Protein AF-L7JVM4-F1 (afdb_monomer_lite)

Organism: Trachipleistophora hominis (NCBI:txid72359)

Radius of gyration: 21.42 Å; chains: 1; bounding box: 51×45×65 Å

Secondary structure (DSSP, 8-state):
-EEEESSB----TTTTTT--EEEEES-EE-S-EE--TT--EEEEES-EE-TT-EEEPPTT-SEEEEES-EEEEE-HHHHTT-EEEEESS-EEEEEGGGTEEEEES-EESS-EEPPTT-SEEEEES-EE-TT-EEEP-TT--EEEEES-B-EEE-TT-S---EEEEES--HHHHHHHHT-TT--EEEEES-EE-S-EE--TT--EEEEES-EE-SS-EEEPPTT--EEEEES-BSEEE-TT-TT--EEEEE------

Foldseek 3Di:
DDEDECDEDDDDCVVCQQPQEYEYECYEAAAAAAHHLNHAEYHYYLYEYDDQHEHEDDLNHQWYWHAQYAAWYHDCQFQNRDIDGDHGHWIWTHHLVQLETEIECAEAAAEGEGHQSRQEYEYANYEYDPPHADEHAANHAEYEYHVYHHHYHCVHYDAHAEYEYEEDPPPRVVVVQQDLNHAYYEYELYEAAAAAERDQSHQEYEYANYEYPDQHEDEYHQNHQEYEAHQYYHHYHDVNHPNHNYYHHHHDPPPD

Structure (mmCIF, N/CA/C/O backbone):
data_AF-L7JVM4-F1
#
_entry.id   AF-L7JVM4-F1
#
loop_
_atom_site.group_PDB
_atom_site.id
_atom_site.type_symbol
_atom_site.label_atom_id
_atom_site.label_alt_id
_atom_site.label_comp_id
_atom_site.label_asym_id
_atom_site.label_entity_id
_atom_site.label_seq_id
_atom_site.pdbx_PDB_ins_code
_atom_site.Cartn_x
_atom_site.Cartn_y
_atom_site.Cartn_z
_atom_site.occupancy
_atom_site.B_iso_or_equiv
_atom_site.auth_seq_id
_atom_site.auth_comp_id
_atom_site.auth_asym_id
_atom_site.auth_atom_id
_atom_site.pdbx_PDB_model_num
ATOM 1 N N . MET A 1 1 ? -8.568 -13.524 24.491 1.00 94.12 1 MET A N 1
ATOM 2 C CA . MET A 1 1 ? -9.030 -13.472 23.086 1.00 94.12 1 MET A CA 1
ATOM 3 C C . MET A 1 1 ? -10.546 -13.397 23.105 1.00 94.12 1 MET A C 1
ATOM 5 O O . MET A 1 1 ? -11.132 -14.132 23.886 1.00 94.12 1 MET A O 1
ATOM 9 N N . LEU A 1 2 ? -11.171 -12.528 22.310 1.00 95.88 2 LEU A N 1
ATOM 10 C CA . LEU A 1 2 ? -12.631 -12.451 22.199 1.00 95.88 2 LEU A CA 1
ATOM 11 C C . LEU A 1 2 ? -13.033 -12.385 20.726 1.00 95.88 2 LEU A C 1
ATOM 13 O O . LEU A 1 2 ? -12.483 -11.581 19.974 1.00 95.88 2 LEU A O 1
ATOM 17 N N . THR A 1 3 ? -14.012 -13.201 20.347 1.00 97.25 3 THR A N 1
ATOM 18 C CA . THR A 1 3 ? -14.621 -13.208 19.015 1.00 97.25 3 THR A CA 1
ATOM 19 C C . THR A 1 3 ? -16.126 -13.086 19.182 1.00 97.25 3 THR A C 1
ATOM 21 O O . THR A 1 3 ? -16.720 -13.848 19.941 1.00 97.25 3 THR A O 1
ATOM 24 N N . LEU A 1 4 ? -16.732 -12.134 18.482 1.00 96.12 4 LEU A N 1
ATOM 25 C CA . LEU A 1 4 ? -18.173 -11.915 18.467 1.00 96.12 4 LEU A CA 1
ATOM 26 C C . LEU A 1 4 ? -18.670 -12.003 17.028 1.00 96.12 4 LEU A C 1
ATOM 28 O O . LEU A 1 4 ? -18.132 -11.327 16.153 1.00 96.12 4 LEU A O 1
ATOM 32 N N . VAL A 1 5 ? -19.693 -12.826 16.807 1.00 97.12 5 VAL A N 1
ATOM 33 C CA . VAL A 1 5 ? -20.312 -13.060 15.496 1.00 97.12 5 VAL A CA 1
ATOM 34 C C . VAL A 1 5 ? -21.816 -12.863 1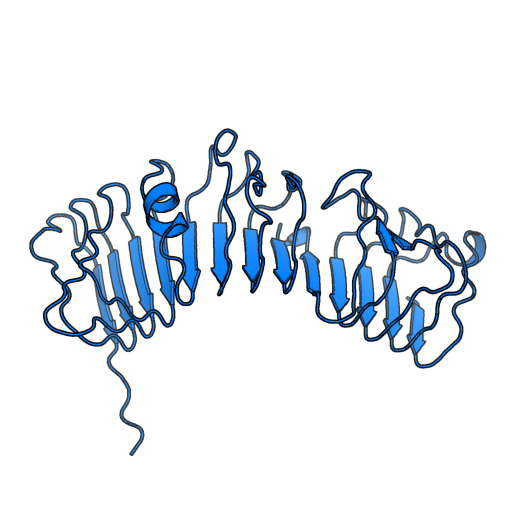5.634 1.00 97.12 5 VAL A C 1
ATOM 36 O O . VAL A 1 5 ? -22.378 -13.297 16.639 1.00 97.12 5 VAL A O 1
ATOM 39 N N . ASP A 1 6 ? -22.443 -12.170 14.682 1.00 95.75 6 ASP A N 1
ATOM 40 C CA . ASP A 1 6 ? -23.906 -12.008 14.588 1.00 95.75 6 ASP A CA 1
ATOM 41 C C . ASP A 1 6 ? -24.571 -11.558 15.912 1.00 95.75 6 ASP A C 1
ATOM 43 O O . ASP A 1 6 ? -25.654 -12.005 16.289 1.00 95.75 6 ASP A O 1
ATOM 47 N N . SER A 1 7 ? -23.908 -10.665 16.658 1.00 92.88 7 SER A N 1
ATOM 48 C CA . SER A 1 7 ? -24.321 -10.268 18.012 1.00 92.88 7 SER A CA 1
ATOM 49 C C . SER A 1 7 ? -24.301 -8.754 18.241 1.00 92.88 7 SER A C 1
ATOM 51 O O . SER A 1 7 ? -23.718 -7.968 17.484 1.00 92.88 7 SER A O 1
ATOM 53 N N . LEU A 1 8 ? -24.970 -8.324 19.315 1.00 90.44 8 LEU A N 1
ATOM 54 C CA . LEU A 1 8 ? -24.897 -6.950 19.806 1.00 90.44 8 LEU A CA 1
ATOM 55 C C . LEU A 1 8 ? -23.625 -6.764 20.631 1.00 90.44 8 LEU A C 1
ATOM 57 O O . LEU A 1 8 ? -23.412 -7.457 21.624 1.00 90.44 8 LEU A O 1
ATOM 61 N N . PHE A 1 9 ? -22.807 -5.775 20.268 1.00 92.56 9 PHE A N 1
ATOM 62 C CA . PHE A 1 9 ? -21.602 -5.470 21.032 1.00 92.56 9 PHE A CA 1
ATOM 63 C C . PHE A 1 9 ? -21.858 -4.402 22.091 1.00 92.56 9 PHE A C 1
ATOM 65 O O . PHE A 1 9 ? -22.059 -3.217 21.803 1.00 92.56 9 PHE A O 1
ATOM 72 N N . ILE A 1 10 ? -21.822 -4.838 23.348 1.00 90.88 10 ILE A N 1
ATOM 73 C CA . ILE A 1 10 ? -21.899 -3.982 24.527 1.00 90.88 10 ILE A CA 1
ATOM 74 C C . ILE A 1 10 ? -20.477 -3.764 25.038 1.00 90.88 10 ILE A C 1
ATOM 76 O O . ILE A 1 10 ? -19.961 -4.552 25.823 1.00 90.88 10 ILE A O 1
ATOM 80 N N . TYR A 1 11 ? -19.827 -2.687 24.592 1.00 91.19 11 TYR A N 1
ATOM 81 C CA . TYR A 1 11 ? -18.479 -2.378 25.063 1.00 91.19 11 TYR A CA 1
ATOM 82 C C . TYR A 1 11 ? -18.480 -1.987 26.550 1.00 91.19 11 TYR A C 1
ATOM 84 O O . TYR A 1 11 ? -19.156 -1.026 26.930 1.00 91.19 11 TYR A O 1
ATOM 92 N N . ASN A 1 12 ? -17.708 -2.715 27.363 1.00 92.25 12 ASN A N 1
ATOM 93 C CA . ASN A 1 12 ? -17.403 -2.421 28.761 1.00 92.25 12 ASN A CA 1
ATOM 94 C C . ASN A 1 12 ? -15.877 -2.366 28.916 1.00 92.25 12 ASN A C 1
ATOM 96 O O . ASN A 1 12 ? -15.200 -3.391 28.868 1.00 92.25 12 ASN A O 1
ATOM 100 N N . GLN A 1 13 ? -15.337 -1.161 29.092 1.00 90.44 13 GLN A N 1
ATOM 101 C CA . GLN A 1 13 ? -13.893 -0.936 29.148 1.00 90.44 13 GLN A CA 1
ATOM 102 C C . GLN A 1 13 ? -13.209 -1.738 30.264 1.00 90.44 13 GLN A C 1
ATOM 104 O O . GLN A 1 13 ? -12.139 -2.290 30.030 1.00 90.44 13 GLN A O 1
ATOM 109 N N . ASN A 1 14 ? -13.842 -1.871 31.433 1.00 92.50 14 ASN A N 1
ATOM 110 C CA . ASN A 1 14 ? -13.275 -2.605 32.569 1.00 92.50 14 ASN A CA 1
ATOM 111 C C . ASN A 1 14 ? -13.216 -4.110 32.286 1.00 92.50 14 ASN A C 1
ATOM 113 O O . ASN A 1 14 ? -12.217 -4.759 32.582 1.00 92.50 14 ASN A O 1
ATOM 117 N N . ALA A 1 15 ? -14.254 -4.658 31.648 1.00 92.38 15 ALA A N 1
ATOM 118 C CA . ALA A 1 15 ? -14.285 -6.069 31.264 1.00 92.38 15 ALA A CA 1
ATOM 119 C C . ALA A 1 15 ? -13.251 -6.405 30.173 1.00 92.38 15 ALA A C 1
ATOM 121 O O . ALA A 1 15 ? -12.761 -7.531 30.104 1.00 92.38 15 ALA A O 1
ATOM 122 N N . TYR A 1 16 ? -12.905 -5.432 29.325 1.00 92.69 16 TYR A N 1
ATOM 123 C CA . TYR A 1 16 ? -12.022 -5.628 28.173 1.00 92.69 16 TYR A CA 1
ATOM 124 C C . TYR A 1 16 ? -10.625 -5.010 28.341 1.00 92.69 16 TYR A C 1
ATOM 126 O O . TYR A 1 16 ? -9.842 -5.005 27.392 1.00 92.69 16 TYR A O 1
ATOM 134 N N . GLN A 1 17 ? -10.269 -4.530 29.538 1.00 93.12 17 GLN A N 1
ATOM 135 C CA . GLN A 1 17 ? -9.002 -3.826 29.782 1.00 93.12 17 GLN A CA 1
ATOM 136 C C . GLN A 1 17 ? -7.747 -4.664 29.498 1.00 93.12 17 GLN A C 1
ATOM 138 O O . GLN A 1 17 ? -6.723 -4.112 29.107 1.00 93.12 17 GLN A O 1
ATOM 143 N N . TYR A 1 18 ? -7.837 -5.990 29.626 1.00 94.81 18 TYR A N 1
ATOM 144 C CA . TYR A 1 18 ? -6.734 -6.925 29.364 1.00 94.81 18 TYR A CA 1
ATOM 145 C C . TYR A 1 18 ? -6.839 -7.630 28.007 1.00 94.81 18 TYR A C 1
ATOM 147 O O . TYR A 1 18 ? -6.078 -8.554 27.716 1.00 94.81 18 TYR A O 1
ATOM 155 N N . LEU A 1 19 ? -7.802 -7.239 27.170 1.00 96.44 19 LEU A N 1
ATOM 156 C CA . LEU A 1 19 ? -8.023 -7.900 25.897 1.00 96.44 19 LEU A CA 1
ATOM 157 C C . LEU A 1 19 ? -6.914 -7.533 24.903 1.00 96.44 19 LEU A C 1
ATOM 159 O O . LEU A 1 19 ? -6.796 -6.382 24.503 1.00 96.44 19 LEU A O 1
ATOM 163 N N . SER A 1 20 ? -6.133 -8.522 24.468 1.00 97.38 20 SER A N 1
ATOM 164 C CA . SER A 1 20 ? -5.073 -8.351 23.460 1.00 97.38 20 SER A CA 1
ATOM 165 C C . SER A 1 20 ? -5.523 -8.646 22.024 1.00 97.38 20 SER A C 1
ATOM 167 O O . SER A 1 20 ? -4.893 -8.179 21.074 1.00 97.38 20 SER A O 1
ATOM 169 N N . TYR A 1 21 ? -6.629 -9.377 21.858 1.00 98.06 21 TYR A N 1
ATOM 170 C CA . TYR A 1 21 ? -7.206 -9.757 20.567 1.00 98.06 21 TYR A CA 1
ATOM 171 C C . TYR A 1 21 ? -8.726 -9.615 20.592 1.00 98.06 21 TYR A C 1
ATOM 173 O O . TYR A 1 21 ? -9.376 -10.210 21.461 1.00 98.06 21 TYR A O 1
ATOM 181 N N . LEU A 1 22 ? -9.276 -8.913 19.601 1.00 97.75 22 LEU A N 1
ATOM 182 C CA . LEU A 1 22 ? -10.710 -8.756 19.381 1.00 97.75 22 LEU A CA 1
ATOM 183 C C . LEU A 1 22 ? -11.050 -9.012 17.909 1.00 97.75 22 LEU A C 1
ATOM 185 O O . LEU A 1 22 ? -10.491 -8.364 17.023 1.00 97.75 22 LEU A O 1
ATOM 189 N N . ARG A 1 23 ? -12.011 -9.905 17.659 1.00 98.19 23 ARG A N 1
ATOM 190 C CA . ARG A 1 23 ? -12.658 -10.059 16.353 1.00 98.19 23 ARG A CA 1
ATOM 191 C C . ARG A 1 23 ? -14.148 -9.742 16.449 1.00 98.19 23 ARG A C 1
ATOM 193 O O . ARG A 1 23 ? -14.835 -10.299 17.302 1.00 98.19 23 ARG A O 1
ATOM 200 N N . LEU A 1 24 ? -14.635 -8.881 15.562 1.00 98.12 24 LEU A N 1
ATOM 201 C CA . LEU A 1 24 ? -16.052 -8.557 15.395 1.00 98.12 24 LEU A CA 1
ATOM 202 C C . LEU A 1 24 ? -16.474 -8.928 13.971 1.00 98.12 24 LEU A C 1
ATOM 204 O O . LEU A 1 24 ? -15.896 -8.409 13.021 1.00 98.12 24 LEU A O 1
ATOM 208 N N . ASP A 1 25 ? -17.462 -9.804 13.816 1.00 98.44 25 ASP A N 1
ATOM 209 C CA . ASP A 1 25 ? -18.023 -10.170 12.513 1.00 98.44 25 ASP A CA 1
ATOM 210 C C . ASP A 1 25 ? -19.547 -10.009 12.517 1.00 98.44 25 ASP A C 1
ATOM 212 O O . ASP A 1 25 ? -20.230 -10.520 13.404 1.00 98.44 25 ASP A O 1
ATOM 216 N N . LYS A 1 26 ? -20.085 -9.260 11.548 1.00 98.00 26 LYS A N 1
ATOM 217 C CA . LYS A 1 26 ? -21.528 -8.958 11.438 1.00 98.00 26 LYS A CA 1
ATOM 218 C C . LYS A 1 26 ? -22.135 -8.356 12.711 1.00 98.00 26 LYS A C 1
ATOM 220 O O . LYS A 1 26 ? -23.307 -8.543 13.036 1.00 98.00 26 LYS A O 1
ATOM 225 N N . VAL A 1 27 ? -21.335 -7.594 13.448 1.00 97.81 27 VAL A N 1
ATOM 226 C CA . VAL A 1 27 ? -21.749 -6.954 14.697 1.00 97.81 27 VAL A CA 1
ATOM 227 C C . VAL A 1 27 ? -22.394 -5.593 14.412 1.00 97.81 27 VAL A C 1
ATOM 229 O O . VAL A 1 27 ? -22.030 -4.881 13.473 1.00 97.81 27 VAL A O 1
ATOM 232 N N . THR A 1 28 ? -23.351 -5.190 15.252 1.00 96.62 28 THR A N 1
ATOM 233 C CA . THR A 1 28 ? -23.873 -3.812 15.262 1.00 96.62 28 THR A CA 1
ATOM 234 C C . THR A 1 28 ? -23.438 -3.080 16.529 1.00 96.62 28 THR A C 1
ATOM 236 O O . THR A 1 28 ? -23.733 -3.512 17.644 1.00 96.62 28 THR A O 1
ATOM 239 N N . ILE A 1 29 ? -22.785 -1.931 16.352 1.00 96.88 29 ILE A N 1
ATOM 240 C CA . ILE A 1 29 ? -22.315 -1.055 17.424 1.00 96.88 29 ILE A CA 1
ATOM 241 C C . ILE A 1 29 ? -23.239 0.170 17.506 1.00 96.88 29 ILE A C 1
ATOM 243 O O . ILE A 1 29 ? -23.392 0.926 16.547 1.00 96.88 29 ILE A O 1
ATOM 247 N N . LYS A 1 30 ? -23.870 0.370 18.668 1.00 96.31 30 LYS A N 1
ATOM 248 C CA . LYS A 1 30 ? -24.815 1.475 18.937 1.00 96.31 30 LYS A CA 1
ATOM 249 C C . LYS A 1 30 ? -24.341 2.391 20.071 1.00 96.31 30 LYS A C 1
ATOM 251 O O . LYS A 1 30 ? -25.143 2.853 20.873 1.00 96.31 30 LYS A O 1
ATOM 256 N N . ARG A 1 31 ? -23.027 2.577 20.191 1.00 96.25 31 ARG A N 1
ATOM 257 C CA . ARG A 1 31 ? -22.397 3.490 21.153 1.00 96.25 31 ARG A CA 1
ATOM 258 C C . ARG A 1 31 ? -21.009 3.886 20.665 1.00 96.25 31 ARG A C 1
ATOM 260 O O . ARG A 1 31 ? -20.432 3.183 19.838 1.00 96.25 31 ARG A O 1
ATOM 267 N N . ASN A 1 32 ? -20.449 4.949 21.229 1.00 97.25 32 ASN A N 1
ATOM 268 C CA . ASN A 1 32 ? -19.025 5.233 21.069 1.00 97.25 32 ASN A CA 1
ATOM 269 C C . ASN A 1 32 ? -18.196 4.113 21.710 1.00 97.25 32 ASN A C 1
ATOM 271 O O . ASN A 1 32 ? -18.482 3.692 22.832 1.00 97.25 32 ASN A O 1
ATOM 275 N N . VAL A 1 33 ? -17.163 3.651 21.010 1.00 97.12 33 VAL A N 1
ATOM 276 C CA . VAL A 1 33 ? -16.254 2.610 21.501 1.00 97.12 33 VAL A CA 1
ATOM 277 C C . VAL A 1 33 ? -14.840 3.157 21.455 1.00 97.12 33 VAL A C 1
ATOM 279 O O . VAL A 1 33 ? -14.371 3.540 20.390 1.00 97.12 33 VAL A O 1
ATOM 282 N N . ASN A 1 34 ? -14.164 3.171 22.601 1.00 97.00 34 ASN A N 1
ATOM 283 C CA . ASN A 1 34 ? -12.755 3.539 22.706 1.00 97.00 34 ASN A CA 1
ATOM 284 C C . ASN A 1 34 ? -11.975 2.285 23.084 1.00 97.00 34 ASN A C 1
ATOM 286 O O . ASN A 1 34 ? -12.027 1.858 24.239 1.00 97.00 34 ASN A O 1
ATOM 290 N N . LEU A 1 35 ? -11.320 1.662 22.106 1.00 96.50 35 LEU A N 1
ATOM 291 C CA . LEU A 1 35 ? -10.562 0.437 22.340 1.00 96.50 35 LEU A CA 1
ATOM 292 C C . LEU A 1 35 ? -9.319 0.726 23.185 1.00 96.50 35 LEU A C 1
ATOM 294 O O . LEU A 1 35 ? -8.698 1.776 23.046 1.00 96.50 35 LEU A O 1
ATOM 298 N N . THR A 1 36 ? -8.986 -0.205 24.075 1.00 94.69 36 THR A N 1
ATOM 299 C CA . THR A 1 36 ? -7.911 -0.030 25.060 1.00 94.69 36 THR A CA 1
ATOM 300 C C . THR A 1 36 ? -6.534 -0.145 24.416 1.00 94.69 36 THR A C 1
ATOM 302 O O . THR A 1 36 ? -6.350 -0.847 23.421 1.00 94.69 36 THR A O 1
ATOM 305 N N . ASP A 1 37 ? -5.533 0.462 25.050 1.00 95.62 37 ASP A N 1
ATOM 306 C CA . ASP A 1 37 ? -4.145 0.417 24.578 1.00 95.62 37 ASP A CA 1
ATOM 307 C C . ASP A 1 37 ? -3.475 -0.958 24.757 1.00 95.62 37 ASP A C 1
ATOM 309 O O . ASP A 1 37 ? -2.360 -1.188 24.273 1.00 95.62 37 ASP A O 1
ATOM 313 N N . LYS A 1 38 ? -4.131 -1.894 25.455 1.00 96.12 38 LYS A N 1
ATOM 314 C CA . LYS A 1 38 ? -3.662 -3.280 25.590 1.00 96.12 38 LYS A CA 1
ATOM 315 C C . LYS A 1 38 ? -4.049 -4.142 24.388 1.00 96.12 38 LYS A C 1
ATOM 317 O O . LYS A 1 38 ? -3.423 -5.183 24.181 1.00 96.12 38 LYS A O 1
ATOM 322 N N . LEU A 1 39 ? -5.018 -3.706 23.582 1.00 96.94 39 LEU A N 1
ATOM 323 C CA . LEU A 1 39 ? -5.427 -4.414 22.378 1.00 96.94 39 LEU A CA 1
ATOM 324 C C . LEU A 1 39 ? -4.316 -4.339 21.325 1.00 96.94 39 LEU A C 1
ATOM 326 O O . LEU A 1 39 ? -3.860 -3.261 20.957 1.00 96.94 39 LEU A O 1
ATOM 330 N N . LYS A 1 40 ? -3.861 -5.500 20.846 1.00 97.50 40 LYS A N 1
ATOM 331 C CA . LYS A 1 40 ? -2.789 -5.616 19.844 1.00 97.50 40 LYS A CA 1
ATOM 332 C C . LYS A 1 40 ? -3.316 -6.005 18.477 1.00 97.50 40 LYS A C 1
ATOM 334 O O . LYS A 1 40 ? -2.802 -5.516 17.477 1.00 97.50 40 LYS A O 1
ATOM 339 N N . THR A 1 41 ? -4.335 -6.859 18.441 1.00 98.19 41 THR A N 1
ATOM 340 C CA . THR A 1 41 ? -4.960 -7.318 17.201 1.00 98.19 41 THR A CA 1
ATOM 341 C C . THR A 1 41 ? -6.446 -6.996 17.202 1.00 98.19 41 THR A C 1
ATOM 343 O O . THR A 1 41 ? -7.164 -7.368 18.132 1.00 98.19 41 THR A O 1
ATOM 346 N N . LEU A 1 42 ? -6.901 -6.336 16.141 1.00 98.44 42 LEU A N 1
ATOM 347 C CA . LEU A 1 42 ? -8.303 -6.038 15.894 1.00 98.44 42 LEU A CA 1
ATOM 348 C C . LEU A 1 42 ? -8.679 -6.460 14.475 1.00 98.44 42 LEU A C 1
ATOM 350 O O . LEU A 1 42 ? -8.112 -5.969 13.501 1.00 98.44 42 LEU A O 1
ATOM 354 N N . ILE A 1 43 ? -9.670 -7.339 14.369 1.00 98.56 43 ILE A N 1
ATOM 355 C CA . ILE A 1 43 ? -10.254 -7.752 13.093 1.00 98.56 43 ILE A CA 1
ATOM 356 C C . ILE A 1 43 ? -11.733 -7.391 13.123 1.00 98.56 43 ILE A C 1
ATOM 358 O O . ILE A 1 43 ? -12.462 -7.818 14.016 1.00 98.56 43 ILE A O 1
ATOM 362 N N . ILE A 1 44 ? -12.181 -6.599 12.159 1.00 98.25 44 ILE A N 1
ATOM 363 C CA . ILE A 1 44 ? -13.580 -6.221 12.015 1.00 98.25 44 ILE A CA 1
ATOM 364 C C . ILE A 1 44 ? -14.028 -6.542 10.601 1.00 98.25 44 ILE A C 1
ATOM 366 O O . ILE A 1 44 ? -13.470 -6.043 9.625 1.00 98.25 44 ILE A O 1
ATOM 370 N N . GLU A 1 45 ? -15.077 -7.343 10.520 1.00 98.31 45 GLU A N 1
ATOM 371 C CA . GLU A 1 45 ? -15.651 -7.831 9.283 1.00 98.31 45 GLU A CA 1
ATOM 372 C C . GLU A 1 45 ? -17.160 -7.571 9.279 1.00 98.31 45 GLU A C 1
ATOM 374 O O . GLU A 1 45 ? -17.844 -7.763 10.286 1.00 98.31 45 GLU A O 1
ATOM 379 N N . SER A 1 46 ? -17.688 -7.064 8.163 1.00 98.00 46 SER A N 1
ATOM 380 C CA . SER A 1 46 ? -19.137 -6.901 7.927 1.00 98.00 46 SER A CA 1
ATOM 381 C C . SER A 1 46 ? -19.903 -6.183 9.055 1.00 98.00 46 SER A C 1
ATOM 383 O O . SER A 1 46 ? -21.084 -6.432 9.280 1.00 98.00 46 SER A O 1
ATOM 385 N N . THR A 1 47 ? -19.227 -5.321 9.814 1.00 97.88 47 THR A N 1
ATOM 386 C CA . THR A 1 47 ? -19.733 -4.718 11.055 1.00 97.88 47 THR A CA 1
ATOM 387 C C . THR A 1 47 ? -20.149 -3.277 10.798 1.00 97.88 47 THR A C 1
ATOM 389 O O . THR A 1 47 ? -19.510 -2.565 10.024 1.00 97.88 47 THR A O 1
ATOM 392 N N . LYS A 1 48 ? -21.196 -2.808 11.479 1.00 97.81 48 LYS A N 1
ATOM 393 C CA . LYS A 1 48 ? -21.673 -1.425 11.347 1.00 97.81 48 LYS A CA 1
ATOM 394 C C . LYS A 1 48 ? -21.697 -0.688 12.678 1.00 97.81 48 LYS A C 1
ATOM 396 O O . LYS A 1 48 ? -22.100 -1.250 13.697 1.00 97.81 48 LYS A O 1
ATOM 401 N N . ILE A 1 49 ? -21.340 0.590 12.651 1.00 97.25 49 ILE A N 1
ATOM 402 C CA . ILE A 1 49 ? -21.589 1.543 13.731 1.00 97.25 49 ILE A CA 1
ATOM 403 C C . ILE A 1 49 ? -22.653 2.552 13.280 1.00 97.25 49 ILE A C 1
ATOM 405 O O . ILE A 1 49 ? -22.575 3.117 12.191 1.00 97.25 49 ILE A O 1
ATOM 409 N N . CYS A 1 50 ? -23.702 2.730 14.084 1.00 94.81 50 CYS A N 1
ATOM 410 C CA . CYS A 1 50 ? -24.872 3.546 13.727 1.00 94.81 50 CYS A CA 1
ATOM 411 C C . CYS A 1 50 ? -24.974 4.812 14.595 1.00 94.81 50 CYS A C 1
ATOM 413 O O . CYS A 1 50 ? -24.212 4.978 15.535 1.00 94.81 50 CYS A O 1
ATOM 415 N N . GLY A 1 51 ? -25.929 5.704 14.306 1.00 93.88 51 GLY A N 1
ATOM 416 C CA . GLY A 1 51 ? -26.322 6.779 15.235 1.00 93.88 51 GLY A CA 1
ATOM 417 C C . GLY A 1 51 ? -25.276 7.873 15.477 1.00 93.88 51 GLY A C 1
ATOM 418 O O . GLY A 1 51 ? -25.262 8.464 16.549 1.00 93.88 51 GLY A O 1
ATOM 419 N N . GLY A 1 52 ? -24.373 8.116 14.522 1.00 95.19 52 GLY A N 1
ATOM 420 C CA . GLY A 1 52 ? -23.304 9.114 14.672 1.00 95.19 52 GLY A CA 1
ATOM 421 C C . GLY A 1 52 ? -22.207 8.719 15.667 1.00 95.19 52 GLY A C 1
ATOM 422 O O . GLY A 1 52 ? -21.335 9.533 15.968 1.00 95.19 52 GLY A O 1
ATOM 423 N N . PHE A 1 53 ? -22.226 7.483 16.174 1.00 97.50 53 PHE A N 1
ATOM 424 C CA . PHE A 1 53 ? -21.181 6.979 17.054 1.00 97.50 53 PHE A CA 1
ATOM 425 C C . PHE A 1 53 ? -19.878 6.711 16.300 1.00 97.50 53 PHE A C 1
ATOM 427 O O . PHE A 1 53 ? -19.871 6.448 15.097 1.00 97.50 53 PHE A O 1
ATOM 434 N N . VAL A 1 54 ? -18.772 6.747 17.044 1.00 97.75 54 VAL A N 1
ATOM 435 C CA . VAL A 1 54 ? -17.415 6.577 16.521 1.00 97.75 54 VAL A CA 1
ATOM 436 C C . VAL A 1 54 ? -16.727 5.393 17.194 1.00 97.75 54 VAL A C 1
ATOM 438 O O . VAL A 1 54 ? -16.749 5.253 18.422 1.00 97.75 54 VAL A O 1
ATOM 441 N N . LEU A 1 55 ? -16.075 4.563 16.380 1.00 97.94 55 LEU A N 1
ATOM 442 C CA . LEU A 1 55 ? -15.120 3.561 16.834 1.00 97.94 55 LEU A CA 1
ATOM 443 C C . LEU A 1 55 ? -13.723 4.191 16.861 1.00 97.94 55 LEU A C 1
ATOM 445 O O . LEU A 1 55 ? -13.156 4.487 15.812 1.00 97.94 55 LEU A O 1
ATOM 449 N N . ARG A 1 56 ? -13.161 4.404 18.050 1.00 97.88 56 ARG A N 1
ATOM 450 C CA . ARG A 1 56 ? -11.788 4.885 18.230 1.00 97.88 56 ARG A CA 1
ATOM 451 C C . ARG A 1 56 ? -10.858 3.700 18.454 1.00 97.88 56 ARG A C 1
ATOM 453 O O . ARG A 1 56 ? -11.028 2.934 19.405 1.00 97.88 56 ARG A O 1
ATOM 460 N N . ILE A 1 57 ? -9.894 3.556 17.555 1.00 97.31 57 ILE A N 1
ATOM 461 C CA . ILE A 1 57 ? -8.899 2.488 17.548 1.00 97.31 57 ILE A CA 1
ATOM 462 C C . ILE A 1 57 ? -7.601 3.051 18.125 1.00 97.31 57 ILE A C 1
ATOM 464 O O . ILE A 1 57 ? -7.110 4.069 17.645 1.00 97.31 57 ILE A O 1
ATOM 468 N N . SER A 1 58 ? -7.055 2.402 19.155 1.00 95.19 58 SER A N 1
ATOM 469 C CA . SER A 1 58 ? -5.811 2.844 19.793 1.00 95.19 58 SER A CA 1
ATOM 470 C C . SER A 1 58 ? -4.619 2.814 18.825 1.00 95.19 58 SER A C 1
ATOM 472 O O . SER A 1 58 ? -4.529 1.963 17.936 1.00 95.19 58 SER A O 1
ATOM 474 N N . GLN A 1 59 ? -3.662 3.722 19.038 1.00 94.88 59 GLN A N 1
ATOM 475 C CA . GLN A 1 59 ? -2.390 3.755 18.313 1.00 94.88 59 GLN A CA 1
ATOM 476 C C . GLN A 1 59 ? -1.506 2.530 18.595 1.00 94.88 59 GLN A C 1
ATOM 478 O O . GLN A 1 59 ? -0.617 2.230 17.802 1.00 94.88 59 GLN A O 1
ATOM 483 N N . THR A 1 60 ? -1.745 1.804 19.693 1.00 94.44 60 THR A N 1
ATOM 484 C CA . THR A 1 60 ? -0.934 0.639 20.086 1.00 94.44 60 THR A CA 1
ATOM 485 C C . THR A 1 60 ? -1.284 -0.650 19.339 1.00 94.44 60 THR A C 1
ATOM 487 O O . THR A 1 60 ? -0.621 -1.673 19.555 1.00 94.44 60 THR A O 1
ATOM 490 N N . ILE A 1 61 ? -2.302 -0.611 18.471 1.00 96.50 61 ILE A N 1
ATOM 491 C CA . ILE A 1 61 ? -2.697 -1.730 17.616 1.00 96.50 61 ILE A CA 1
ATOM 492 C C . ILE A 1 61 ? -1.560 -2.067 16.652 1.00 96.50 61 ILE A C 1
ATOM 494 O O . ILE A 1 61 ? -1.078 -1.226 15.892 1.00 96.50 61 ILE A O 1
ATOM 498 N N . VAL A 1 62 ? -1.157 -3.334 16.688 1.00 96.69 62 VAL A N 1
ATOM 499 C CA . VAL A 1 62 ? -0.093 -3.911 15.861 1.00 96.69 62 VAL A CA 1
ATOM 500 C C . VAL A 1 62 ? -0.676 -4.485 14.580 1.00 96.69 62 VAL A C 1
ATOM 502 O O . VAL A 1 62 ? -0.104 -4.286 13.512 1.00 96.69 62 VAL A O 1
ATOM 505 N N . ASN A 1 63 ? -1.823 -5.159 14.685 1.00 98.06 63 ASN A N 1
ATOM 506 C CA . ASN A 1 63 ? -2.511 -5.792 13.569 1.00 98.06 63 ASN A CA 1
ATOM 507 C C . ASN A 1 63 ? -3.956 -5.294 13.510 1.00 98.06 63 ASN A C 1
ATOM 509 O O . ASN A 1 63 ? -4.739 -5.519 14.434 1.00 98.06 63 ASN A O 1
ATOM 513 N N . LEU A 1 64 ? -4.307 -4.621 12.421 1.00 98.19 64 LEU A N 1
ATOM 514 C CA . LEU A 1 64 ? -5.650 -4.127 12.154 1.00 98.19 64 LEU A CA 1
ATOM 515 C C . LEU A 1 64 ? -6.125 -4.670 10.812 1.00 98.19 64 LEU A C 1
ATOM 517 O O . LEU A 1 64 ? -5.418 -4.547 9.817 1.00 98.19 64 LEU A O 1
ATOM 521 N N . SER A 1 65 ? -7.343 -5.195 10.775 1.00 98.44 65 SER A N 1
ATOM 522 C CA . SER A 1 65 ? -8.069 -5.458 9.537 1.00 98.44 65 SER A CA 1
ATOM 523 C C . SER A 1 65 ? -9.493 -4.938 9.691 1.00 98.44 65 SER A C 1
ATOM 525 O O . SER A 1 65 ? -10.227 -5.393 10.565 1.00 98.44 65 SER A O 1
ATOM 527 N N . LEU A 1 66 ? -9.863 -3.950 8.881 1.00 98.31 66 LEU A N 1
ATOM 528 C CA . LEU A 1 66 ? -11.231 -3.459 8.746 1.00 98.31 66 LEU A CA 1
ATOM 529 C C . LEU A 1 66 ? -11.695 -3.764 7.329 1.00 98.31 66 LEU A C 1
ATOM 531 O O . LEU A 1 66 ? -11.168 -3.202 6.368 1.00 98.31 66 LEU A O 1
ATOM 535 N N . GLN A 1 67 ? -12.687 -4.638 7.209 1.00 98.31 67 GLN A N 1
ATOM 536 C CA . GLN A 1 67 ? -13.275 -5.031 5.936 1.00 98.31 67 GLN A CA 1
ATOM 537 C C . GLN A 1 67 ? -14.794 -4.961 6.029 1.00 98.31 67 GLN A C 1
ATOM 539 O O . GLN A 1 67 ? -15.392 -5.399 7.014 1.00 98.31 67 GLN A O 1
ATOM 544 N N . ARG A 1 68 ? -15.440 -4.430 4.985 1.00 97.75 68 ARG A N 1
ATOM 545 C CA . ARG A 1 68 ? -16.906 -4.307 4.934 1.00 97.75 68 ARG A CA 1
ATOM 546 C C . ARG A 1 68 ? -17.489 -3.591 6.161 1.00 97.75 68 ARG A C 1
ATOM 548 O O . ARG A 1 68 ? -18.566 -3.936 6.637 1.00 97.75 68 ARG A O 1
ATOM 555 N N . PHE A 1 69 ? -16.752 -2.615 6.693 1.00 98.12 69 PHE A N 1
ATOM 556 C CA . PHE A 1 69 ? -17.170 -1.826 7.847 1.00 98.12 69 PHE A CA 1
ATOM 557 C C . PHE A 1 69 ? -17.927 -0.574 7.404 1.00 98.12 69 PHE A C 1
ATOM 559 O O . PHE A 1 69 ? -17.482 0.134 6.500 1.00 98.12 69 PHE A O 1
ATOM 566 N N . THR A 1 70 ? -19.035 -0.266 8.075 1.00 98.19 70 THR A N 1
ATOM 567 C CA . THR A 1 70 ? -19.814 0.953 7.818 1.00 98.19 70 THR A CA 1
ATOM 568 C C . THR A 1 70 ? -19.905 1.822 9.063 1.00 98.19 70 THR A C 1
ATOM 570 O O . THR A 1 70 ? -20.278 1.346 10.135 1.00 98.19 70 THR A O 1
ATOM 573 N N . GLY A 1 71 ? -19.641 3.114 8.898 1.00 98.06 71 GLY A N 1
ATOM 574 C CA . GLY A 1 71 ? -19.786 4.145 9.918 1.00 98.06 71 GLY A CA 1
ATOM 575 C C . GLY A 1 71 ? -18.468 4.846 10.252 1.00 98.06 71 GLY A C 1
ATOM 576 O O . GLY A 1 71 ? -17.476 4.719 9.531 1.00 98.06 71 GLY A O 1
ATOM 577 N N . ALA A 1 72 ? -18.473 5.650 11.315 1.00 97.75 72 ALA A N 1
ATOM 578 C CA . ALA A 1 72 ? -17.347 6.511 11.651 1.00 97.75 72 ALA A CA 1
ATOM 579 C C . ALA A 1 72 ? -16.270 5.759 12.446 1.00 97.75 72 ALA A C 1
ATOM 581 O O . ALA A 1 72 ? -16.548 5.140 13.479 1.00 97.75 72 ALA A O 1
ATOM 582 N N . VAL A 1 73 ? -15.024 5.863 11.994 1.00 97.88 73 VAL A N 1
ATOM 583 C CA . VAL A 1 73 ? -13.855 5.294 12.666 1.00 97.88 73 VAL A CA 1
ATOM 584 C C . VAL A 1 73 ? -12.763 6.348 12.806 1.00 97.88 73 VAL A C 1
ATOM 586 O O . VAL A 1 73 ? -12.509 7.138 11.900 1.00 97.88 73 VAL A O 1
ATOM 589 N N . ASN A 1 74 ? -12.101 6.362 13.955 1.00 97.44 74 ASN A N 1
ATOM 590 C CA . ASN A 1 74 ? -10.925 7.179 14.206 1.00 97.44 74 ASN A CA 1
ATOM 591 C C . ASN A 1 74 ? -9.737 6.253 14.468 1.00 97.44 74 ASN A C 1
ATOM 593 O O . ASN A 1 74 ? -9.784 5.419 15.372 1.00 97.44 74 ASN A O 1
ATOM 597 N N . ILE A 1 75 ? -8.693 6.397 13.651 1.00 96.56 75 ILE A N 1
ATOM 598 C CA . ILE A 1 75 ? -7.499 5.546 13.680 1.00 96.56 75 ILE A CA 1
ATOM 599 C C . ILE A 1 75 ? -6.277 6.463 13.704 1.00 96.56 75 ILE A C 1
ATOM 601 O O . ILE A 1 75 ? -5.718 6.770 12.645 1.00 96.56 75 ILE A O 1
ATOM 605 N N . PRO A 1 76 ? -5.867 6.950 14.888 1.00 93.88 76 PRO A N 1
ATOM 606 C CA . PRO A 1 76 ? -4.829 7.964 14.966 1.00 93.88 76 PRO A CA 1
ATOM 607 C C . PRO A 1 76 ? -3.469 7.534 14.444 1.00 93.88 76 PRO A C 1
ATOM 609 O O . PRO A 1 76 ? -2.711 8.377 13.988 1.00 93.88 76 PRO A O 1
ATOM 612 N N . SER A 1 77 ? -3.197 6.232 14.433 1.00 90.00 77 SER A N 1
ATOM 613 C CA . SER A 1 77 ? -1.993 5.644 13.845 1.00 90.00 77 SER A CA 1
ATOM 614 C C . SER A 1 77 ? -1.945 5.658 12.314 1.00 90.00 77 SER A C 1
ATOM 616 O O . SER A 1 77 ? -0.947 5.231 11.747 1.00 90.00 77 SER A O 1
ATOM 618 N N . ILE A 1 78 ? -3.021 6.063 11.631 1.00 90.69 78 ILE A N 1
ATOM 619 C CA . ILE A 1 78 ? -3.075 6.117 10.161 1.00 90.69 78 ILE A CA 1
ATOM 620 C C . ILE A 1 78 ? -3.453 7.520 9.687 1.00 90.69 78 ILE A C 1
ATOM 622 O O . ILE A 1 78 ? -2.827 8.037 8.770 1.00 90.69 78 ILE A O 1
ATOM 626 N N . PHE A 1 79 ? -4.472 8.126 10.306 1.00 89.25 79 PHE A N 1
ATOM 627 C CA . PHE A 1 79 ? -5.074 9.390 9.860 1.00 89.25 79 PHE A CA 1
ATOM 628 C C . PHE A 1 79 ? -4.961 10.520 10.899 1.00 89.25 79 PHE A C 1
ATOM 630 O O . PHE A 1 79 ? -5.683 11.517 10.808 1.00 89.25 79 PHE A O 1
ATOM 637 N N . GLY A 1 80 ? -4.121 10.360 11.928 1.00 89.19 80 GLY A N 1
ATOM 638 C CA . GLY A 1 80 ? -4.058 11.289 13.057 1.00 89.19 80 GLY A CA 1
ATOM 639 C C . GLY A 1 80 ? -5.412 11.440 13.770 1.00 89.19 80 GLY A C 1
ATOM 640 O O . GLY A 1 80 ? -6.261 10.550 13.772 1.00 89.19 80 GLY A O 1
ATOM 641 N N . SER A 1 81 ? -5.685 12.599 14.360 1.00 87.75 81 SER A N 1
ATOM 642 C CA . SER A 1 81 ? -6.905 12.815 15.163 1.00 87.75 81 SER A CA 1
ATOM 643 C C . SER A 1 81 ? -8.215 12.899 14.356 1.00 87.75 81 SER A C 1
ATOM 645 O O . SER A 1 81 ? -9.255 13.293 14.883 1.00 87.75 81 SER A O 1
ATOM 647 N N . VAL A 1 82 ? -8.198 12.540 13.072 1.00 90.12 82 VAL A N 1
ATOM 648 C CA . VAL A 1 82 ? -9.339 12.644 12.164 1.00 90.12 82 VAL A CA 1
ATOM 649 C C . VAL A 1 82 ? -10.230 11.408 12.258 1.00 90.12 82 VAL A C 1
ATOM 651 O O . VAL A 1 82 ? -9.763 10.272 12.196 1.00 90.12 82 VAL A O 1
ATOM 654 N N . SER A 1 83 ? -11.541 11.624 12.370 1.00 93.69 83 SER A N 1
ATOM 655 C CA . SER A 1 83 ? -12.534 10.576 12.125 1.00 93.69 83 SER A CA 1
ATOM 656 C C . SER A 1 83 ? -12.851 10.501 10.632 1.00 93.69 83 SER A C 1
ATOM 658 O O . SER A 1 83 ? -13.055 11.531 9.984 1.00 93.69 83 SER A O 1
ATOM 660 N N . ILE A 1 84 ? -12.897 9.289 10.090 1.00 95.12 84 ILE A N 1
ATOM 661 C CA . ILE A 1 84 ? -13.258 9.007 8.703 1.00 95.12 84 ILE A CA 1
ATOM 662 C C . ILE A 1 84 ? -14.550 8.191 8.661 1.00 95.12 84 ILE A C 1
ATOM 664 O O . ILE A 1 84 ? -14.799 7.342 9.516 1.00 95.12 84 ILE A O 1
ATOM 668 N N . MET A 1 85 ? -15.389 8.469 7.667 1.00 96.88 85 MET A N 1
ATOM 669 C CA . MET A 1 85 ? -16.610 7.706 7.417 1.00 96.88 85 MET A CA 1
ATOM 670 C C . MET A 1 85 ? -16.313 6.606 6.402 1.00 96.88 85 MET A C 1
ATOM 672 O O . MET A 1 85 ? -15.817 6.914 5.319 1.00 96.88 85 MET A O 1
ATOM 676 N N . LEU A 1 86 ? -16.630 5.359 6.750 1.00 97.19 86 LEU A N 1
ATOM 677 C CA . LEU A 1 86 ? -16.541 4.202 5.857 1.00 97.19 86 LEU A CA 1
ATOM 678 C C . LEU A 1 86 ? -17.944 3.762 5.426 1.00 97.19 86 LEU A C 1
ATOM 680 O O . LEU A 1 86 ? -18.889 3.820 6.220 1.00 97.19 86 LEU A O 1
ATOM 684 N N . TYR A 1 87 ? -18.081 3.305 4.183 1.00 97.12 87 TYR A N 1
ATOM 685 C CA . TYR A 1 87 ? -19.359 2.947 3.561 1.00 97.12 87 TYR A CA 1
ATOM 686 C C . TYR A 1 87 ? -19.460 1.457 3.206 1.00 97.12 87 TYR A C 1
ATOM 688 O O . TYR A 1 87 ? -20.425 1.041 2.572 1.00 97.12 87 TYR A O 1
ATOM 696 N N . GLY A 1 88 ? -18.506 0.637 3.654 1.00 96.94 88 GLY A N 1
ATOM 697 C CA . GLY A 1 88 ? -18.529 -0.823 3.518 1.00 96.94 88 GLY A CA 1
ATOM 698 C C . GLY A 1 88 ? -17.777 -1.371 2.305 1.00 96.94 88 GLY A C 1
ATOM 699 O O . GLY A 1 88 ? -17.656 -2.586 2.176 1.00 96.94 88 GLY A O 1
ATOM 700 N N . ASN A 1 89 ? -17.228 -0.513 1.446 1.00 97.38 89 ASN A N 1
ATOM 701 C CA . ASN A 1 89 ? -16.393 -0.942 0.316 1.00 97.38 89 ASN A CA 1
ATOM 702 C C . ASN A 1 89 ? -14.899 -0.767 0.603 1.00 97.38 89 ASN A C 1
ATOM 704 O O . ASN A 1 89 ? -14.051 -1.350 -0.075 1.00 97.38 89 ASN A O 1
ATOM 708 N N . GLU A 1 90 ? -14.580 0.048 1.602 1.00 98.06 90 GLU A N 1
ATOM 709 C CA . GLU A 1 90 ? -13.225 0.362 1.993 1.00 98.06 90 GLU A CA 1
ATOM 710 C C . GLU A 1 90 ? -12.585 -0.794 2.767 1.00 98.06 90 GLU A C 1
ATOM 712 O O . GLU A 1 90 ? -13.236 -1.480 3.563 1.00 98.06 90 GLU A O 1
ATOM 717 N N . VAL A 1 91 ? -11.281 -0.979 2.555 1.00 98.25 91 VAL A N 1
ATOM 718 C CA . VAL A 1 91 ? -10.461 -1.917 3.331 1.00 98.25 91 VAL A CA 1
ATOM 719 C C . VAL A 1 91 ? -9.275 -1.180 3.926 1.00 98.25 91 VAL A C 1
ATOM 721 O O . VAL A 1 91 ? -8.552 -0.485 3.209 1.00 98.25 91 VAL A O 1
ATOM 724 N N . ILE A 1 92 ? -9.069 -1.366 5.227 1.00 98.12 92 ILE A N 1
ATOM 725 C CA . ILE A 1 92 ? -7.875 -0.915 5.941 1.00 98.12 92 ILE A CA 1
ATOM 726 C C . ILE A 1 92 ? -7.195 -2.148 6.508 1.00 98.12 92 ILE A C 1
ATOM 728 O O . ILE A 1 92 ? -7.778 -2.844 7.337 1.00 98.12 92 ILE A O 1
ATOM 732 N N . GLU A 1 93 ? -5.951 -2.383 6.111 1.00 98.00 93 GLU A N 1
ATOM 733 C CA . GLU A 1 93 ? -5.103 -3.377 6.760 1.00 98.00 93 GLU A CA 1
ATOM 734 C C . GLU A 1 93 ? -3.808 -2.722 7.208 1.00 98.00 93 GLU A C 1
ATOM 736 O O . GLU A 1 93 ? -3.140 -2.028 6.444 1.00 98.00 93 GLU A O 1
ATOM 741 N N . LEU A 1 94 ? -3.454 -2.946 8.464 1.00 96.81 94 LEU A N 1
ATOM 742 C CA . LEU A 1 94 ? -2.216 -2.477 9.057 1.00 96.81 94 LEU A CA 1
ATOM 743 C C . LEU A 1 94 ? -1.552 -3.651 9.769 1.00 96.81 94 LEU A C 1
ATOM 745 O O . LEU A 1 94 ? -2.203 -4.403 10.492 1.00 96.81 94 LEU A O 1
ATOM 749 N N . CYS A 1 95 ? -0.251 -3.803 9.548 1.00 95.94 95 CYS A N 1
ATOM 750 C CA . CYS A 1 95 ? 0.583 -4.810 10.194 1.00 95.94 95 CYS A CA 1
ATOM 751 C C . CYS A 1 95 ? 1.927 -4.165 10.534 1.00 95.94 95 CYS A C 1
ATOM 753 O O . CYS A 1 95 ? 2.780 -3.992 9.660 1.00 95.94 95 CYS A O 1
ATOM 755 N N . ARG A 1 96 ? 2.099 -3.763 11.797 1.00 92.50 96 ARG A N 1
ATOM 756 C CA . ARG A 1 96 ? 3.304 -3.064 12.269 1.00 92.50 96 ARG A CA 1
ATOM 757 C C . ARG A 1 96 ? 4.534 -3.962 12.283 1.00 92.50 96 ARG A C 1
ATOM 759 O O . ARG A 1 96 ? 5.608 -3.481 11.955 1.00 92.50 96 ARG A O 1
ATOM 766 N N . ASP A 1 97 ? 4.369 -5.260 12.529 1.00 91.38 97 ASP A N 1
ATOM 767 C CA . ASP A 1 97 ? 5.477 -6.229 12.473 1.00 91.38 97 ASP A CA 1
ATOM 768 C C . ASP A 1 97 ? 6.098 -6.314 11.068 1.00 91.38 97 ASP A C 1
ATOM 770 O O . ASP A 1 97 ? 7.272 -6.636 10.903 1.00 91.38 97 ASP A O 1
ATOM 774 N N . LYS A 1 98 ? 5.307 -5.990 10.037 1.00 91.69 98 LYS A N 1
ATOM 775 C CA . LYS A 1 98 ? 5.743 -5.904 8.636 1.00 91.69 98 LYS A CA 1
ATOM 776 C C . LYS A 1 98 ? 5.902 -4.464 8.151 1.00 91.69 98 LYS A C 1
ATOM 778 O O . LYS A 1 98 ? 6.174 -4.256 6.969 1.00 91.69 98 LYS A O 1
ATOM 783 N N . TYR A 1 99 ? 5.687 -3.486 9.031 1.00 93.62 99 TYR A N 1
ATOM 784 C CA . TYR A 1 99 ? 5.638 -2.061 8.715 1.00 93.62 99 TYR A CA 1
ATOM 785 C C . TYR A 1 99 ? 4.789 -1.776 7.463 1.00 93.62 99 TYR A C 1
ATOM 787 O O . TYR A 1 99 ? 5.201 -1.025 6.579 1.00 93.62 99 TYR A O 1
ATOM 795 N N . SER A 1 100 ? 3.627 -2.424 7.339 1.00 96.94 100 SER A N 1
ATOM 796 C CA . SER A 1 100 ? 2.809 -2.374 6.125 1.00 96.94 100 SER A CA 1
ATOM 797 C C . SER A 1 100 ? 1.431 -1.772 6.367 1.00 96.94 100 SER A C 1
ATOM 799 O O . SER A 1 100 ? 0.743 -2.175 7.308 1.00 96.94 100 SER A O 1
ATOM 801 N N . LEU A 1 101 ? 1.012 -0.892 5.460 1.00 97.50 101 LEU A N 1
ATOM 802 C CA . LEU A 1 101 ? -0.319 -0.296 5.401 1.00 97.50 101 LEU A CA 1
ATOM 803 C C . LEU A 1 101 ? -0.953 -0.554 4.030 1.00 97.50 101 LEU A C 1
ATOM 805 O O . LEU A 1 101 ? -0.345 -0.286 2.992 1.00 97.50 101 LEU A O 1
ATOM 809 N N . ILE A 1 102 ? -2.193 -1.029 4.025 1.00 98.12 102 ILE A N 1
ATOM 810 C CA . ILE A 1 102 ? -3.012 -1.236 2.833 1.00 98.12 102 ILE A CA 1
ATOM 811 C C . ILE A 1 102 ? -4.295 -0.433 2.994 1.00 98.12 102 ILE A C 1
ATOM 813 O O . ILE A 1 102 ? -5.036 -0.610 3.960 1.00 98.12 102 ILE A O 1
ATOM 817 N N . LEU A 1 103 ? -4.560 0.432 2.021 1.00 98.00 103 LEU A N 1
ATOM 818 C CA . LEU A 1 103 ? -5.791 1.203 1.916 1.00 98.00 103 LEU A CA 1
ATOM 819 C C . LEU A 1 103 ? -6.447 0.880 0.576 1.00 98.00 103 LEU A C 1
ATOM 821 O O . LEU A 1 103 ? -5.829 1.057 -0.479 1.00 98.00 103 LEU A O 1
ATOM 825 N N . LYS A 1 104 ? -7.699 0.416 0.610 1.00 98.19 104 LYS A N 1
ATOM 826 C CA . LYS A 1 104 ? -8.481 0.118 -0.593 1.00 98.19 104 LYS A CA 1
ATOM 827 C C . LYS A 1 104 ? -9.799 0.876 -0.632 1.00 98.19 104 LYS A C 1
ATOM 829 O O . LYS A 1 104 ? -10.479 0.943 0.384 1.00 98.19 104 LYS A O 1
ATOM 834 N N . GLY A 1 105 ? -10.176 1.374 -1.809 1.00 97.44 105 GLY A N 1
ATOM 835 C CA . GLY A 1 105 ? -11.521 1.894 -2.082 1.00 97.44 105 GLY A CA 1
ATOM 836 C C . GLY A 1 105 ? -11.807 3.272 -1.484 1.00 97.44 105 GLY A C 1
ATOM 837 O O . GLY A 1 105 ? -12.962 3.678 -1.400 1.00 97.44 105 GLY A O 1
ATOM 838 N N . PHE A 1 106 ? -10.774 4.001 -1.057 1.00 96.75 106 PHE A N 1
ATOM 839 C CA . PHE A 1 106 ? -10.924 5.311 -0.425 1.00 96.75 106 PHE A CA 1
ATOM 840 C C . PHE A 1 106 ? -11.134 6.434 -1.440 1.00 96.75 106 PHE A C 1
ATOM 842 O O . PHE A 1 106 ? -10.492 6.473 -2.485 1.00 96.75 106 PHE A O 1
ATOM 849 N N . THR A 1 107 ? -11.964 7.417 -1.086 1.00 95.69 107 THR A N 1
ATOM 850 C CA . THR A 1 107 ? -11.980 8.732 -1.747 1.00 95.69 107 THR A CA 1
ATOM 851 C C . THR A 1 107 ? -11.698 9.818 -0.716 1.00 95.69 107 THR A C 1
ATOM 853 O O . THR A 1 107 ? -12.565 10.171 0.088 1.00 95.69 107 THR A O 1
ATOM 856 N N . PHE A 1 108 ? -10.485 10.360 -0.729 1.00 94.44 108 PHE A N 1
ATOM 857 C CA . PHE A 1 108 ? -10.080 11.401 0.208 1.00 94.44 108 PHE A CA 1
ATOM 858 C C . PHE A 1 108 ? -10.454 12.790 -0.317 1.00 94.44 108 PHE A C 1
ATOM 860 O O . PHE A 1 108 ? -10.291 13.110 -1.495 1.00 94.44 108 PHE A O 1
ATOM 867 N N . LYS A 1 109 ? -10.983 13.630 0.578 1.00 93.25 109 LYS A N 1
ATOM 868 C CA . LYS A 1 109 ? -11.478 14.980 0.247 1.00 93.25 109 LYS A CA 1
ATOM 869 C C . LYS A 1 109 ? -10.456 16.095 0.480 1.00 93.25 109 LYS A C 1
ATOM 871 O O . LYS A 1 109 ? -10.718 17.225 0.088 1.00 93.25 109 LYS A O 1
ATOM 876 N N . ARG A 1 110 ? -9.361 15.786 1.166 1.00 93.88 110 ARG A N 1
ATOM 877 C CA . ARG A 1 110 ? -8.302 16.705 1.593 1.00 93.88 110 ARG A CA 1
ATOM 878 C C . ARG A 1 110 ? -6.988 15.946 1.657 1.00 93.88 110 ARG A C 1
ATOM 880 O O . ARG A 1 110 ? -7.005 14.724 1.512 1.00 93.88 110 ARG A O 1
ATOM 887 N N . ASP A 1 111 ? -5.913 16.662 1.943 1.00 94.69 111 ASP A N 1
ATOM 888 C CA . ASP A 1 111 ? -4.611 16.051 2.158 1.00 94.69 111 ASP A CA 1
ATOM 889 C C . ASP A 1 111 ? -4.663 14.998 3.264 1.00 94.69 111 ASP A C 1
ATOM 891 O O . ASP A 1 111 ? -5.330 15.167 4.293 1.00 94.69 111 ASP A O 1
ATOM 895 N N . VAL A 1 112 ? -3.973 13.889 3.017 1.00 93.81 112 VAL A N 1
ATOM 896 C CA . VAL A 1 112 ? -3.842 12.784 3.961 1.00 93.81 112 VAL A CA 1
ATOM 897 C C . VAL A 1 112 ? -2.371 12.509 4.165 1.00 93.81 112 VAL A C 1
ATOM 899 O O . VAL A 1 112 ? -1.692 12.005 3.274 1.00 93.81 112 VAL A O 1
ATOM 902 N N . GLU A 1 113 ? -1.894 12.821 5.359 1.00 94.31 113 GLU A N 1
ATOM 903 C CA . GLU A 1 113 ? -0.563 12.446 5.801 1.00 94.31 113 GLU A CA 1
ATOM 904 C C . GLU A 1 113 ? -0.595 11.045 6.400 1.00 94.31 113 GLU A C 1
ATOM 906 O O . GLU A 1 113 ? -1.375 10.764 7.309 1.00 94.31 113 GLU A O 1
ATOM 911 N N . LEU A 1 114 ? 0.236 10.158 5.854 1.00 92.94 114 LEU A N 1
ATOM 912 C CA . LEU A 1 114 ? 0.352 8.790 6.336 1.00 92.94 114 LEU A CA 1
ATOM 913 C C . LEU A 1 114 ? 1.490 8.698 7.360 1.00 92.94 114 LEU A C 1
ATOM 915 O O . LEU A 1 114 ? 2.621 9.073 7.056 1.00 92.94 114 LEU A O 1
ATOM 919 N N . ASP A 1 115 ? 1.204 8.123 8.525 1.00 90.38 115 ASP A N 1
ATOM 920 C CA . ASP A 1 115 ? 2.141 7.913 9.644 1.00 90.38 115 ASP A CA 1
ATOM 921 C C . ASP A 1 115 ? 3.479 7.302 9.197 1.00 90.38 115 ASP A C 1
ATOM 923 O O . ASP A 1 115 ? 3.493 6.388 8.372 1.00 90.38 115 ASP A O 1
ATOM 927 N N . ASP A 1 116 ? 4.604 7.815 9.690 1.00 90.06 116 ASP A N 1
ATOM 928 C CA . ASP A 1 116 ? 5.953 7.456 9.232 1.00 90.06 116 ASP A CA 1
ATOM 929 C C . ASP A 1 116 ? 6.351 6.000 9.514 1.00 90.06 116 ASP A C 1
ATOM 931 O O . ASP A 1 116 ? 7.173 5.459 8.778 1.00 90.06 116 ASP A O 1
ATOM 935 N N . SER A 1 117 ? 5.678 5.312 10.439 1.00 90.06 117 SER A N 1
ATOM 936 C CA . SER A 1 117 ? 6.031 3.949 10.851 1.00 90.06 117 SER A CA 1
ATOM 937 C C . SER A 1 117 ? 5.836 2.855 9.786 1.00 90.06 117 SER A C 1
ATOM 939 O O . SER A 1 117 ? 6.277 1.727 9.987 1.00 90.06 117 SER A O 1
ATOM 941 N N . PHE A 1 118 ? 5.196 3.121 8.640 1.00 92.94 118 PHE A N 1
ATOM 942 C CA . PHE A 1 118 ? 5.010 2.113 7.578 1.00 92.94 118 PHE A CA 1
ATOM 943 C C . PHE A 1 118 ? 6.092 2.159 6.491 1.00 92.94 118 PHE A C 1
ATOM 945 O O . PHE A 1 118 ? 6.138 3.055 5.662 1.00 92.94 118 PHE A O 1
ATOM 952 N N . ARG A 1 119 ? 6.915 1.130 6.354 1.00 95.19 119 ARG A N 1
ATOM 953 C CA . ARG A 1 119 ? 7.879 1.046 5.246 1.00 95.19 119 ARG A CA 1
ATOM 954 C C . ARG A 1 119 ? 7.227 0.676 3.917 1.00 95.19 119 ARG A C 1
ATOM 956 O O . ARG A 1 119 ? 7.758 1.025 2.863 1.00 95.19 119 ARG A O 1
ATOM 963 N N . ILE A 1 120 ? 6.091 -0.021 3.961 1.00 96.69 120 ILE A N 1
ATOM 964 C CA . ILE A 1 120 ? 5.356 -0.511 2.792 1.00 96.69 120 ILE A CA 1
ATOM 965 C C . ILE A 1 120 ? 3.953 0.095 2.794 1.00 96.69 120 ILE A C 1
ATOM 967 O O . ILE A 1 120 ? 3.167 -0.153 3.706 1.00 96.69 120 ILE A O 1
ATOM 971 N N . VAL A 1 121 ? 3.606 0.836 1.744 1.00 96.94 121 VAL A N 1
ATOM 972 C CA . VAL A 1 121 ? 2.257 1.389 1.564 1.00 96.94 121 VAL A CA 1
ATOM 973 C C . VAL A 1 121 ? 1.650 0.861 0.273 1.00 96.94 121 VAL A C 1
ATOM 975 O O . VAL A 1 121 ? 2.268 0.936 -0.789 1.00 96.94 121 VAL A O 1
ATOM 978 N N . LYS A 1 122 ? 0.422 0.345 0.355 1.00 97.69 122 LYS A N 1
ATOM 979 C CA . LYS A 1 122 ? -0.360 -0.102 -0.799 1.00 97.69 122 LYS A CA 1
ATOM 980 C C . LYS A 1 122 ? -1.655 0.692 -0.894 1.00 97.69 122 LYS A C 1
ATOM 982 O O . LYS A 1 122 ? -2.492 0.619 0.002 1.00 97.69 122 LYS A O 1
ATOM 987 N N . LEU A 1 123 ? -1.829 1.419 -1.991 1.00 97.00 123 LEU A N 1
ATOM 988 C CA . LEU A 1 123 ? -3.035 2.190 -2.283 1.00 97.00 123 LEU A CA 1
ATOM 989 C C . LEU A 1 123 ? -3.751 1.561 -3.478 1.00 97.00 123 LEU A C 1
ATOM 991 O O . LEU A 1 123 ? -3.255 1.610 -4.608 1.00 97.00 123 LEU A O 1
ATOM 995 N N . SER A 1 124 ? -4.924 0.987 -3.234 1.00 97.12 124 SER A N 1
ATOM 996 C CA . SER A 1 124 ? -5.726 0.285 -4.236 1.00 97.12 124 SER A CA 1
ATOM 997 C C . SER A 1 124 ? -7.072 0.969 -4.442 1.00 97.12 124 SER A C 1
ATOM 999 O O . SER A 1 124 ? -7.838 1.106 -3.500 1.00 97.12 124 SER A O 1
ATOM 1001 N N . GLU A 1 125 ? -7.420 1.347 -5.668 1.00 96.25 125 GLU A N 1
ATOM 1002 C CA . GLU A 1 125 ? -8.698 2.009 -5.975 1.00 96.25 125 GLU A CA 1
ATOM 1003 C C . GLU A 1 125 ? -8.910 3.266 -5.107 1.00 96.25 125 GLU A C 1
ATOM 1005 O O . GLU A 1 125 ? -10.029 3.582 -4.704 1.00 96.25 125 GLU A O 1
ATOM 1010 N N . VAL A 1 126 ? -7.814 3.959 -4.776 1.00 95.44 126 VAL A N 1
ATOM 1011 C CA . VAL A 1 126 ? -7.840 5.185 -3.975 1.00 95.44 126 VAL A CA 1
ATOM 1012 C C . VAL A 1 126 ? -7.940 6.384 -4.908 1.00 95.44 126 VAL A C 1
ATOM 1014 O O . VAL A 1 126 ? -7.252 6.443 -5.928 1.00 95.44 126 VAL A O 1
ATOM 1017 N N . LYS A 1 127 ? -8.789 7.347 -4.560 1.00 94.50 127 LYS A N 1
ATOM 1018 C CA . LYS A 1 127 ? -8.992 8.587 -5.310 1.00 94.50 127 LYS A CA 1
ATOM 1019 C C . LYS A 1 127 ? -8.778 9.801 -4.416 1.00 94.50 127 LYS A C 1
ATOM 1021 O O . LYS A 1 127 ? -9.201 9.801 -3.258 1.00 94.50 127 LYS A O 1
ATOM 1026 N N . MET A 1 128 ? -8.191 10.854 -4.972 1.00 92.62 128 MET A N 1
ATOM 1027 C CA . MET A 1 128 ? -8.172 12.185 -4.365 1.00 92.62 128 MET A CA 1
ATOM 1028 C C . MET A 1 128 ? -9.205 13.089 -5.043 1.00 92.62 128 MET A C 1
ATOM 1030 O O . MET A 1 128 ? -9.340 13.093 -6.266 1.00 92.62 128 MET A O 1
ATOM 1034 N N . ARG A 1 129 ? -9.924 13.906 -4.265 1.00 91.81 129 ARG A N 1
ATOM 1035 C CA . ARG A 1 129 ? -10.641 15.061 -4.827 1.00 91.81 129 ARG A CA 1
ATOM 1036 C C . ARG A 1 129 ? -9.617 16.101 -5.301 1.00 91.81 129 ARG A C 1
ATOM 1038 O O . ARG A 1 129 ? -8.567 16.243 -4.682 1.00 91.81 129 ARG A O 1
ATOM 1045 N N . SER A 1 130 ? -9.943 16.827 -6.376 1.00 88.25 130 SER A N 1
ATOM 1046 C CA . SER A 1 130 ? -9.070 17.836 -7.000 1.00 88.25 130 SER A CA 1
ATOM 1047 C C . SER A 1 130 ? -8.324 18.700 -5.979 1.00 88.25 130 SER A C 1
ATOM 1049 O O . SER A 1 130 ? -8.953 19.318 -5.121 1.00 88.25 130 SER A O 1
ATOM 1051 N N . GLY A 1 131 ? -6.997 18.751 -6.112 1.00 88.88 131 GLY A N 1
ATOM 1052 C CA . GLY A 1 131 ? -6.092 19.545 -5.276 1.00 88.88 131 GLY A CA 1
ATOM 1053 C C . GLY A 1 131 ? -5.576 18.843 -4.018 1.00 88.88 131 GLY A C 1
ATOM 1054 O O . GLY A 1 131 ? -4.582 19.300 -3.465 1.00 88.88 131 GLY A O 1
ATOM 1055 N N . GLY A 1 132 ? -6.202 17.746 -3.582 1.00 93.44 132 GLY A N 1
ATOM 1056 C CA . GLY A 1 132 ? -5.728 16.991 -2.426 1.00 93.44 132 GLY A CA 1
ATOM 1057 C C . GLY A 1 132 ? -4.577 16.040 -2.766 1.00 93.44 132 GLY A C 1
ATOM 1058 O O . GLY A 1 132 ? -4.540 15.472 -3.861 1.00 93.44 132 GLY A O 1
ATOM 1059 N N . LYS A 1 133 ? -3.701 15.794 -1.789 1.00 94.81 133 LYS A N 1
ATOM 1060 C CA . LYS A 1 133 ? -2.526 14.922 -1.921 1.00 94.81 133 LYS A CA 1
ATOM 1061 C C . LYS A 1 133 ? -2.437 13.868 -0.821 1.00 94.81 133 LYS A C 1
ATOM 1063 O O . LYS A 1 133 ? -2.857 14.084 0.314 1.00 94.81 133 LYS A O 1
ATOM 1068 N N . VAL A 1 134 ? -1.828 12.730 -1.134 1.00 94.25 134 VAL A N 1
ATOM 1069 C CA . VAL A 1 134 ? -1.340 11.789 -0.120 1.00 94.25 134 VAL A CA 1
ATOM 1070 C C . VAL A 1 134 ? 0.100 12.163 0.212 1.00 94.25 134 VAL A C 1
ATOM 1072 O O . VAL A 1 134 ? 0.964 12.104 -0.656 1.00 94.25 134 VAL A O 1
ATOM 1075 N N . ILE A 1 135 ? 0.369 12.552 1.454 1.00 94.94 135 ILE A N 1
ATOM 1076 C CA . ILE A 1 135 ? 1.705 12.941 1.907 1.00 94.94 135 ILE A CA 1
ATOM 1077 C C . ILE A 1 135 ? 2.407 11.699 2.453 1.00 94.94 135 ILE A C 1
ATOM 1079 O O . ILE A 1 135 ? 1.945 11.063 3.408 1.00 94.94 135 ILE A O 1
ATOM 1083 N N . LEU A 1 136 ? 3.520 11.341 1.815 1.00 92.62 136 LEU A N 1
ATOM 1084 C CA . LEU A 1 136 ? 4.397 10.267 2.258 1.00 92.62 136 LEU A CA 1
ATOM 1085 C C . LEU A 1 136 ? 5.497 10.836 3.160 1.00 92.62 136 LEU A C 1
ATOM 1087 O O . LEU A 1 136 ? 6.099 11.857 2.844 1.00 92.62 136 LEU A O 1
ATOM 1091 N N . ASN A 1 137 ? 5.761 10.156 4.274 1.00 88.88 137 ASN A N 1
ATOM 1092 C CA . ASN A 1 137 ? 6.782 10.545 5.247 1.00 88.88 137 ASN A CA 1
ATOM 1093 C C . ASN A 1 137 ? 8.137 9.842 5.001 1.00 88.88 137 ASN A C 1
ATOM 1095 O O . ASN A 1 137 ? 8.303 9.128 4.014 1.00 88.88 137 ASN A O 1
ATOM 1099 N N . LYS A 1 138 ? 9.121 10.074 5.880 1.00 87.88 138 LYS A N 1
ATOM 1100 C CA . LYS A 1 138 ? 10.550 9.784 5.649 1.00 87.88 138 LYS A CA 1
ATOM 1101 C C . LYS A 1 138 ? 10.895 8.315 5.407 1.00 87.88 138 LYS A C 1
ATOM 1103 O O . LYS A 1 138 ? 11.579 8.007 4.435 1.00 87.88 138 LYS A O 1
ATOM 1108 N N . GLU A 1 139 ? 10.395 7.406 6.243 1.00 84.19 139 GLU A N 1
ATOM 1109 C CA . GLU A 1 139 ? 10.848 6.001 6.287 1.00 84.19 139 GLU A CA 1
ATOM 1110 C C . GLU A 1 139 ? 10.202 5.080 5.228 1.00 84.19 139 GLU A C 1
ATOM 1112 O O . GLU A 1 139 ? 10.135 3.856 5.383 1.00 84.19 139 GLU A O 1
ATOM 1117 N N . ARG A 1 140 ? 9.666 5.637 4.137 1.00 84.25 140 ARG A N 1
ATOM 1118 C CA . ARG A 1 140 ? 8.990 4.845 3.099 1.00 84.25 140 ARG A CA 1
ATOM 1119 C C . ARG A 1 140 ? 10.005 4.144 2.215 1.00 84.25 140 ARG A C 1
ATOM 1121 O O . ARG A 1 140 ? 10.773 4.806 1.537 1.00 84.25 140 ARG A O 1
ATOM 1128 N N . VAL A 1 141 ? 9.925 2.817 2.129 1.00 89.50 141 VAL A N 1
ATOM 1129 C CA . VAL A 1 141 ? 10.808 2.004 1.275 1.00 89.50 141 VAL A CA 1
ATOM 1130 C C . VAL A 1 141 ? 10.085 1.523 0.017 1.00 89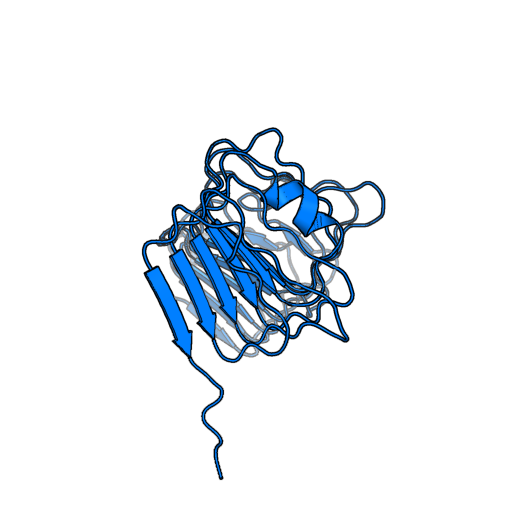.50 141 VAL A C 1
ATOM 1132 O O . VAL A 1 141 ? 10.681 1.482 -1.062 1.00 89.50 141 VAL A O 1
ATOM 1135 N N . HIS A 1 142 ? 8.799 1.175 0.137 1.00 96.62 142 HIS A N 1
ATOM 1136 C CA . HIS A 1 142 ? 7.999 0.606 -0.947 1.00 96.62 142 HIS A CA 1
ATOM 1137 C C . HIS A 1 142 ? 6.632 1.281 -1.053 1.00 96.62 142 HIS A C 1
ATOM 1139 O O . HIS A 1 142 ? 5.866 1.302 -0.088 1.00 96.62 142 HIS A O 1
ATOM 1145 N N . LEU A 1 143 ? 6.278 1.729 -2.259 1.00 96.69 143 LEU A N 1
ATOM 1146 C CA . LEU A 1 143 ? 4.924 2.173 -2.591 1.00 96.69 143 LEU A CA 1
ATOM 1147 C C . LEU A 1 143 ? 4.321 1.321 -3.715 1.00 96.69 143 LEU A C 1
ATOM 1149 O O . LEU A 1 143 ? 4.901 1.173 -4.790 1.00 96.69 143 LEU A O 1
ATOM 1153 N N . GLU A 1 144 ? 3.130 0.780 -3.482 1.00 97.06 144 GLU A N 1
ATOM 1154 C CA . GLU A 1 144 ? 2.337 0.066 -4.480 1.00 97.06 144 GLU A CA 1
ATOM 1155 C C . GLU A 1 144 ? 1.041 0.823 -4.773 1.00 97.06 144 GLU A C 1
ATOM 1157 O O . GLU A 1 144 ? 0.266 1.133 -3.870 1.00 97.06 144 GLU A O 1
ATOM 1162 N N . LEU A 1 145 ? 0.796 1.101 -6.050 1.00 96.31 145 LEU A N 1
ATOM 1163 C CA . LEU A 1 145 ? -0.400 1.771 -6.541 1.00 96.31 145 LEU A CA 1
ATOM 1164 C C . LEU A 1 145 ? -1.165 0.811 -7.459 1.00 96.31 145 LEU A C 1
ATOM 1166 O O . LEU A 1 145 ? -0.585 0.236 -8.385 1.00 96.31 145 LEU A O 1
ATOM 1170 N N . TYR A 1 146 ? -2.467 0.648 -7.229 1.00 95.69 146 TYR A N 1
ATOM 1171 C CA . TYR A 1 146 ? -3.362 -0.173 -8.049 1.00 95.69 146 TYR A CA 1
ATOM 1172 C C . TYR A 1 146 ? -4.629 0.606 -8.395 1.00 95.69 146 TYR A C 1
ATOM 1174 O O . TYR A 1 146 ? -5.388 0.922 -7.490 1.00 95.69 146 TYR A O 1
ATOM 1182 N N . LEU A 1 147 ? -4.889 0.902 -9.676 1.00 90.44 147 LEU A N 1
ATOM 1183 C CA . LEU A 1 147 ? -6.089 1.6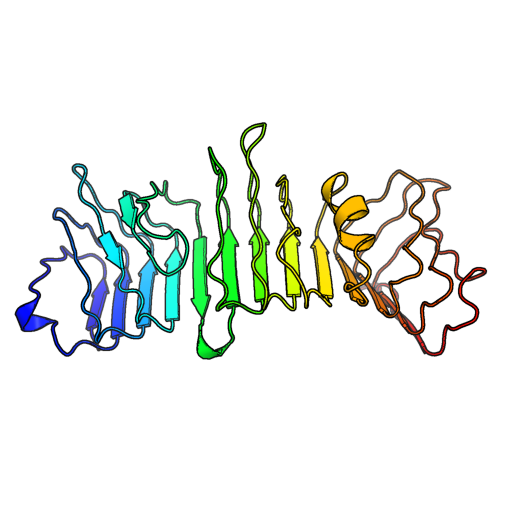56 -10.106 1.00 90.44 147 LEU A CA 1
ATOM 1184 C C . LEU A 1 147 ? -6.359 2.937 -9.283 1.00 90.44 147 LEU A C 1
ATOM 1186 O O . LEU A 1 147 ? -7.510 3.322 -9.082 1.00 90.44 147 LEU A O 1
ATOM 1190 N N . SER A 1 148 ? -5.300 3.571 -8.785 1.00 90.12 148 SER A N 1
ATOM 1191 C CA . SER A 1 148 ? -5.396 4.739 -7.914 1.00 90.12 148 SER A CA 1
ATOM 1192 C C . SER A 1 148 ? -5.175 6.018 -8.715 1.00 90.12 148 SER A C 1
ATOM 1194 O O . SER A 1 148 ? -4.266 6.087 -9.545 1.00 90.12 148 SER A O 1
ATOM 1196 N N . ASP A 1 149 ? -6.007 7.019 -8.443 1.00 91.00 149 ASP A N 1
ATOM 1197 C CA . ASP A 1 149 ? -5.931 8.369 -9.000 1.00 91.00 149 ASP A CA 1
ATOM 1198 C C . ASP A 1 149 ? -5.666 9.343 -7.851 1.00 91.00 149 ASP A C 1
ATOM 1200 O O . ASP A 1 149 ? -6.577 9.906 -7.238 1.00 91.00 149 ASP A O 1
ATOM 1204 N N . VAL A 1 150 ? -4.395 9.411 -7.466 1.00 91.31 150 VAL A N 1
ATOM 1205 C CA . VAL A 1 150 ? -3.927 10.147 -6.295 1.00 91.31 150 VAL A CA 1
ATOM 1206 C C . VAL A 1 150 ? -2.756 11.028 -6.691 1.00 91.31 150 VAL A C 1
ATOM 1208 O O . VAL A 1 150 ? -1.826 10.550 -7.336 1.00 91.31 150 VAL A O 1
ATOM 1211 N N . ASP A 1 151 ? -2.776 12.298 -6.297 1.00 91.50 151 ASP A N 1
ATOM 1212 C CA . ASP A 1 151 ? -1.541 13.076 -6.249 1.00 91.50 151 ASP A CA 1
ATOM 1213 C C . ASP A 1 151 ? -0.791 12.703 -4.970 1.00 91.50 151 ASP A C 1
ATOM 1215 O O . ASP A 1 151 ? -1.406 12.455 -3.928 1.00 91.50 151 ASP A O 1
ATOM 1219 N N . ILE A 1 152 ? 0.528 12.603 -5.055 1.00 93.00 152 ILE A N 1
ATOM 1220 C CA . ILE A 1 152 ? 1.358 12.178 -3.934 1.00 93.00 152 ILE A CA 1
ATOM 1221 C C . ILE A 1 152 ? 2.443 13.217 -3.724 1.00 93.00 152 ILE A C 1
ATOM 1223 O O . ILE A 1 152 ? 3.182 13.568 -4.644 1.00 93.00 152 ILE A O 1
ATOM 1227 N N . ASP A 1 153 ? 2.544 13.671 -2.483 1.00 94.50 153 ASP A N 1
ATOM 1228 C CA . ASP A 1 153 ? 3.609 14.542 -2.036 1.00 94.50 153 ASP A CA 1
ATOM 1229 C C . ASP A 1 153 ? 4.774 13.695 -1.509 1.00 94.50 153 ASP A C 1
ATOM 1231 O O . ASP A 1 153 ? 4.640 12.953 -0.532 1.00 94.50 153 ASP A O 1
ATOM 1235 N N . TYR A 1 154 ? 5.913 13.807 -2.192 1.00 92.38 154 TYR A N 1
ATOM 1236 C CA . TYR A 1 154 ? 7.162 13.121 -1.859 1.00 92.38 154 TYR A CA 1
ATOM 1237 C C . TYR A 1 154 ? 8.183 14.047 -1.183 1.00 92.38 154 TYR A C 1
ATOM 1239 O O . TYR A 1 154 ? 9.333 13.655 -1.017 1.00 92.38 154 TYR A O 1
ATOM 1247 N N . SER A 1 155 ? 7.806 15.278 -0.820 1.00 92.25 155 SER A N 1
ATOM 1248 C CA . SER A 1 155 ? 8.728 16.300 -0.293 1.00 92.25 155 SER A CA 1
ATOM 1249 C C . SER A 1 155 ? 9.461 15.884 0.982 1.00 92.25 155 SER A C 1
ATOM 1251 O O . SER A 1 155 ? 10.546 16.391 1.250 1.00 92.25 155 SER A O 1
ATOM 1253 N N . LYS A 1 156 ? 8.885 14.956 1.753 1.00 92.44 156 LYS A N 1
ATOM 1254 C CA . LYS A 1 156 ? 9.457 14.421 2.994 1.00 92.44 156 LYS A CA 1
ATOM 1255 C C . LYS A 1 156 ? 10.081 13.031 2.829 1.00 92.44 156 LYS A C 1
ATOM 1257 O O . LYS A 1 156 ? 10.410 12.413 3.834 1.00 92.44 156 LYS A O 1
ATOM 1262 N N . VAL A 1 157 ? 10.153 12.484 1.616 1.00 90.19 157 VAL A N 1
ATOM 1263 C CA . VAL A 1 157 ? 10.524 11.081 1.387 1.00 90.19 157 VAL A CA 1
ATOM 1264 C C . VAL A 1 157 ? 12.007 10.954 1.060 1.00 90.19 157 VAL A C 1
ATOM 1266 O O . VAL A 1 157 ? 12.429 11.279 -0.049 1.00 90.19 157 VAL A O 1
ATOM 1269 N N . ASP A 1 158 ? 12.769 10.375 1.986 1.00 89.69 158 ASP A N 1
ATOM 1270 C CA . ASP A 1 158 ? 14.222 10.230 1.841 1.00 89.69 158 ASP A CA 1
ATOM 1271 C C . ASP A 1 158 ? 14.639 8.820 1.366 1.00 89.69 158 ASP A C 1
ATOM 1273 O O . ASP A 1 158 ? 15.692 8.657 0.750 1.00 89.69 158 ASP A O 1
ATOM 1277 N N . GLU A 1 159 ? 13.807 7.790 1.587 1.00 91.62 159 GLU A N 1
ATOM 1278 C CA . GLU A 1 159 ? 14.210 6.379 1.412 1.00 91.62 159 GLU A CA 1
ATOM 1279 C C . GLU A 1 159 ? 13.434 5.563 0.361 1.00 91.62 159 GLU A C 1
ATOM 1281 O O . GLU A 1 159 ? 13.634 4.347 0.253 1.00 91.62 159 GLU A O 1
ATOM 1286 N N . LEU A 1 160 ? 12.558 6.179 -0.438 1.00 95.06 160 LEU A N 1
ATOM 1287 C CA . LEU A 1 160 ? 11.685 5.428 -1.351 1.00 95.06 160 LEU A CA 1
ATOM 1288 C C . LEU A 1 160 ? 12.470 4.776 -2.486 1.00 95.06 160 LEU A C 1
ATOM 1290 O O . LEU A 1 160 ? 12.837 5.428 -3.456 1.00 95.06 160 LEU A O 1
ATOM 1294 N N . LYS A 1 161 ? 12.688 3.464 -2.368 1.00 96.69 161 LYS A N 1
ATOM 1295 C CA . LYS A 1 161 ? 13.516 2.664 -3.284 1.00 96.69 161 LYS A CA 1
ATOM 1296 C C . LYS A 1 161 ? 12.695 1.917 -4.328 1.00 96.69 161 LYS A C 1
ATOM 1298 O O . LYS A 1 161 ? 13.145 1.780 -5.468 1.00 96.69 161 LYS A O 1
ATOM 1303 N N . CYS A 1 162 ? 11.513 1.436 -3.943 1.00 97.62 162 CYS A N 1
ATOM 1304 C CA . CYS A 1 162 ? 10.725 0.489 -4.728 1.00 97.62 162 CYS A CA 1
ATOM 1305 C C . CYS A 1 162 ? 9.326 1.025 -5.037 1.00 97.62 162 CYS A C 1
ATOM 1307 O O . CYS A 1 162 ? 8.557 1.340 -4.130 1.00 97.62 162 CYS A O 1
ATOM 1309 N N . ILE A 1 163 ? 8.960 1.038 -6.319 1.00 97.25 163 ILE A N 1
ATOM 1310 C CA . ILE A 1 163 ? 7.608 1.378 -6.773 1.00 97.25 163 ILE A CA 1
ATOM 1311 C C . ILE A 1 163 ? 6.983 0.186 -7.490 1.00 97.25 163 ILE A C 1
ATOM 1313 O O . ILE A 1 163 ? 7.604 -0.432 -8.351 1.00 97.25 163 ILE A O 1
ATOM 1317 N N . THR A 1 164 ? 5.722 -0.113 -7.182 1.00 97.25 164 THR A N 1
ATOM 1318 C CA . THR A 1 164 ? 4.890 -1.035 -7.963 1.00 97.25 164 THR A CA 1
ATOM 1319 C C . THR A 1 164 ? 3.686 -0.295 -8.535 1.00 97.25 164 THR A C 1
ATOM 1321 O O . THR A 1 164 ? 2.863 0.227 -7.791 1.00 97.25 164 THR A O 1
ATOM 1324 N N . LEU A 1 165 ? 3.561 -0.272 -9.859 1.00 95.94 165 LEU A N 1
ATOM 1325 C CA . LEU A 1 165 ? 2.447 0.338 -10.577 1.00 95.94 165 LEU A CA 1
ATOM 1326 C C . LEU A 1 165 ? 1.597 -0.753 -11.222 1.00 95.94 165 LEU A C 1
ATOM 1328 O O . LEU A 1 165 ? 2.064 -1.486 -12.095 1.00 95.94 165 LEU A O 1
ATOM 1332 N N . THR A 1 166 ? 0.331 -0.837 -10.828 1.00 95.12 166 THR A N 1
ATOM 1333 C CA . THR A 1 166 ? -0.602 -1.833 -11.351 1.00 95.12 166 THR A CA 1
ATOM 1334 C C . THR A 1 166 ? -1.807 -1.161 -12.000 1.00 95.12 166 THR A C 1
ATOM 1336 O O . THR A 1 166 ? -2.544 -0.434 -11.344 1.00 95.12 166 THR A O 1
ATOM 1339 N N . LYS A 1 167 ? -2.034 -1.448 -13.289 1.00 88.50 167 LYS A N 1
ATOM 1340 C CA . LYS A 1 167 ? -3.155 -0.942 -14.113 1.00 88.50 167 LYS A CA 1
ATOM 1341 C C . LYS A 1 167 ? -3.321 0.603 -14.145 1.00 88.50 167 LYS A C 1
ATOM 1343 O O . LYS A 1 167 ? -3.841 1.214 -13.227 1.00 88.50 167 LYS A O 1
ATOM 1348 N N . ASN A 1 168 ? -3.014 1.219 -15.295 1.00 70.06 168 ASN A N 1
ATOM 1349 C CA . ASN A 1 168 ? -3.440 2.579 -15.709 1.00 70.06 168 ASN A CA 1
ATOM 1350 C C . ASN A 1 168 ? -3.116 3.789 -14.786 1.00 70.06 168 ASN A C 1
ATOM 1352 O O . ASN A 1 168 ? -3.924 4.703 -14.683 1.00 70.06 168 ASN A O 1
ATOM 1356 N N . ILE A 1 169 ? -1.909 3.890 -14.219 1.00 72.56 169 ILE A N 1
ATOM 1357 C CA . ILE A 1 169 ? -1.513 5.003 -13.316 1.00 72.56 169 ILE A CA 1
ATOM 1358 C C . ILE A 1 169 ? -0.658 6.057 -14.052 1.00 72.56 169 ILE A C 1
ATOM 1360 O O . ILE A 1 169 ? 0.514 6.262 -13.755 1.00 72.56 169 ILE A O 1
ATOM 1364 N N . ARG A 1 170 ? -1.185 6.674 -15.119 1.00 68.12 170 ARG A N 1
ATOM 1365 C CA . ARG A 1 170 ? -0.344 7.461 -16.053 1.00 68.12 170 ARG A CA 1
ATOM 1366 C C . ARG A 1 170 ? 0.221 8.784 -15.504 1.00 68.12 170 ARG A C 1
ATOM 1368 O O . ARG A 1 170 ? 1.398 9.018 -15.772 1.00 68.12 170 ARG A O 1
ATOM 1375 N N . PRO A 1 171 ? -0.530 9.636 -14.780 1.00 66.06 171 PRO A N 1
ATOM 1376 C CA . PRO A 1 171 ? 0.002 10.932 -14.343 1.00 66.06 171 PRO A CA 1
ATOM 1377 C C . PRO A 1 171 ? 1.090 10.780 -13.272 1.00 66.06 171 PRO A C 1
ATOM 1379 O O . PRO A 1 171 ? 2.163 11.369 -13.368 1.00 66.06 171 PRO A O 1
ATOM 1382 N N . VAL A 1 172 ? 0.843 9.905 -12.297 1.00 77.62 172 VAL A N 1
ATOM 1383 C CA . VAL A 1 172 ? 1.695 9.727 -11.113 1.00 77.62 172 VAL A CA 1
ATOM 1384 C C . VAL A 1 172 ? 3.008 9.021 -11.450 1.00 77.62 172 VAL A C 1
ATOM 1386 O O . VAL A 1 172 ? 4.051 9.345 -10.884 1.00 77.62 172 VAL A O 1
ATOM 1389 N N . ALA A 1 173 ? 2.978 8.087 -12.410 1.00 83.19 173 ALA A N 1
ATOM 1390 C CA . ALA A 1 173 ? 4.131 7.264 -12.767 1.00 83.19 173 ALA A CA 1
ATOM 1391 C C . ALA A 1 173 ? 5.358 8.089 -13.171 1.00 83.19 173 ALA A C 1
ATOM 1393 O O . ALA A 1 173 ? 6.474 7.744 -12.798 1.00 83.19 173 ALA A O 1
ATOM 1394 N N . LYS A 1 174 ? 5.179 9.179 -13.926 1.00 88.50 174 LYS A N 1
ATOM 1395 C CA . LYS A 1 174 ? 6.322 9.961 -14.413 1.00 88.50 174 LYS A CA 1
ATOM 1396 C C . LYS A 1 174 ? 7.040 10.680 -13.270 1.00 88.50 174 LYS A C 1
ATOM 1398 O O . LYS A 1 174 ? 8.263 10.633 -13.209 1.00 88.50 174 LYS A O 1
ATOM 1403 N N . ASN A 1 175 ? 6.281 11.303 -12.370 1.00 91.00 175 ASN A N 1
ATOM 1404 C CA . ASN A 1 175 ? 6.841 12.084 -11.268 1.00 91.00 175 ASN A CA 1
ATOM 1405 C C . ASN A 1 175 ? 7.547 11.178 -10.256 1.00 91.00 175 ASN A C 1
ATOM 1407 O O . ASN A 1 175 ? 8.677 11.456 -9.870 1.00 91.00 175 ASN A O 1
ATOM 1411 N N . ILE A 1 176 ? 6.917 10.058 -9.885 1.00 92.62 176 ILE A N 1
ATOM 1412 C CA . ILE A 1 176 ? 7.480 9.153 -8.880 1.00 92.62 176 ILE A CA 1
ATOM 1413 C C . ILE A 1 176 ? 8.729 8.422 -9.373 1.00 92.62 176 ILE A C 1
ATOM 1415 O O . ILE A 1 176 ? 9.685 8.253 -8.627 1.00 92.62 176 ILE A O 1
ATOM 1419 N N . LEU A 1 177 ? 8.757 8.013 -10.644 1.00 94.38 177 LEU A N 1
ATOM 1420 C C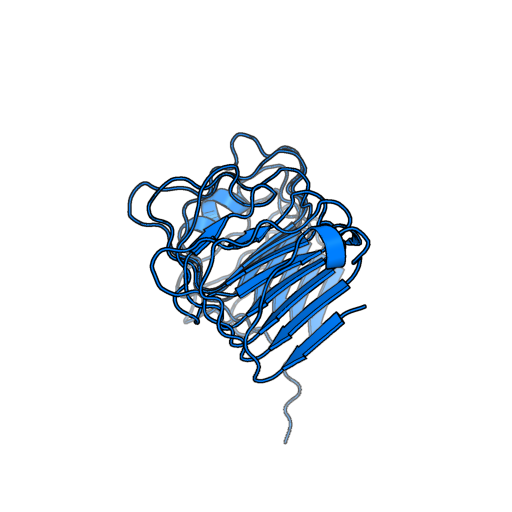A . LEU A 1 177 ? 9.910 7.308 -11.203 1.00 94.38 177 LEU A CA 1
ATOM 1421 C C . LEU A 1 177 ? 11.108 8.237 -11.433 1.00 94.38 177 LEU A C 1
ATOM 1423 O O . LEU A 1 177 ? 12.227 7.747 -11.541 1.00 94.38 177 LEU A O 1
ATOM 1427 N N . ALA A 1 178 ? 10.888 9.553 -11.508 1.00 94.06 178 ALA A N 1
ATOM 1428 C CA . ALA A 1 178 ? 11.953 10.546 -11.631 1.00 94.06 178 ALA A CA 1
ATOM 1429 C C . ALA A 1 178 ? 12.670 10.843 -10.298 1.00 94.06 178 ALA A C 1
ATOM 1431 O O . ALA A 1 178 ? 13.684 11.543 -10.294 1.00 94.06 178 ALA A O 1
ATOM 1432 N N . LEU A 1 179 ? 12.168 10.331 -9.168 1.00 94.50 179 LEU A N 1
ATOM 1433 C CA . LEU A 1 179 ? 12.823 10.478 -7.871 1.00 94.50 179 LEU A CA 1
ATOM 1434 C C . LEU A 1 179 ? 14.149 9.712 -7.862 1.00 94.50 179 LEU A C 1
ATOM 1436 O O . LEU A 1 179 ? 14.177 8.507 -8.101 1.00 94.50 179 LEU A O 1
ATOM 1440 N N . LYS A 1 180 ? 15.248 10.397 -7.524 1.00 95.44 180 LYS A N 1
ATOM 1441 C CA . LYS A 1 180 ? 16.604 9.813 -7.511 1.00 95.44 180 LYS A CA 1
ATOM 1442 C C . LYS A 1 180 ? 16.739 8.597 -6.588 1.00 95.44 180 LYS A C 1
ATOM 1444 O O . LYS A 1 180 ? 17.568 7.731 -6.845 1.00 95.44 180 LYS A O 1
ATOM 1449 N N . THR A 1 181 ? 15.952 8.553 -5.519 1.00 95.69 181 THR A N 1
ATOM 1450 C CA . THR A 1 181 ? 15.933 7.472 -4.524 1.00 95.69 181 THR A CA 1
ATOM 1451 C C . THR A 1 181 ? 15.278 6.199 -5.057 1.00 95.69 181 THR A C 1
ATOM 1453 O O . THR A 1 181 ? 15.658 5.096 -4.653 1.00 95.69 181 THR A O 1
ATOM 1456 N N . VAL A 1 182 ? 14.352 6.329 -6.013 1.00 97.12 182 VAL A N 1
ATOM 1457 C CA . VAL A 1 182 ? 13.665 5.193 -6.624 1.00 97.12 182 VAL A CA 1
ATOM 1458 C C . VAL A 1 182 ? 14.628 4.505 -7.577 1.00 97.12 182 VAL A C 1
ATOM 1460 O O . VAL A 1 182 ? 15.061 5.078 -8.573 1.00 97.12 182 VAL A O 1
ATOM 1463 N N . THR A 1 183 ? 14.945 3.251 -7.279 1.00 97.94 183 THR A N 1
ATOM 1464 C CA . THR A 1 183 ? 15.897 2.438 -8.052 1.00 97.94 183 THR A CA 1
ATOM 1465 C C . THR A 1 183 ? 15.262 1.168 -8.602 1.00 97.94 183 THR A C 1
ATOM 1467 O O . THR A 1 183 ? 15.815 0.558 -9.515 1.00 97.94 183 THR A O 1
ATOM 1470 N N . THR A 1 184 ? 14.092 0.779 -8.092 1.00 98.38 184 THR A N 1
ATOM 1471 C CA . THR A 1 184 ? 13.360 -0.414 -8.523 1.00 98.38 184 THR A CA 1
ATOM 1472 C C . THR A 1 184 ? 11.942 -0.048 -8.943 1.00 98.38 184 THR A C 1
ATOM 1474 O O . THR A 1 184 ? 11.186 0.543 -8.168 1.00 98.38 184 THR A O 1
ATOM 1477 N N . ALA A 1 185 ? 11.555 -0.446 -10.154 1.00 97.88 185 ALA A N 1
ATOM 1478 C CA . ALA A 1 185 ? 10.217 -0.228 -10.687 1.00 97.88 185 ALA A CA 1
ATOM 1479 C C . ALA A 1 185 ? 9.589 -1.543 -11.160 1.00 97.88 185 ALA A C 1
ATOM 1481 O O . ALA A 1 185 ? 10.126 -2.248 -12.013 1.00 97.88 185 ALA A O 1
ATOM 1482 N N . THR A 1 186 ? 8.413 -1.857 -10.625 1.00 97.94 186 THR A N 1
ATOM 1483 C CA . THR A 1 186 ? 7.601 -3.000 -11.044 1.00 97.94 186 THR A CA 1
ATOM 1484 C C . THR A 1 186 ? 6.321 -2.514 -11.711 1.00 97.94 186 THR A C 1
ATOM 1486 O O . THR A 1 186 ? 5.586 -1.714 -11.140 1.00 97.94 186 THR A O 1
ATOM 1489 N N . PHE A 1 187 ? 6.014 -3.023 -12.899 1.00 96.94 187 PHE A N 1
ATOM 1490 C CA . PHE A 1 187 ? 4.810 -2.683 -13.655 1.00 96.94 187 PHE A CA 1
ATOM 1491 C C . PHE A 1 187 ? 3.967 -3.945 -13.843 1.00 96.94 187 PHE A C 1
ATOM 1493 O O . PHE A 1 187 ? 4.464 -4.946 -14.356 1.00 96.94 187 PHE A O 1
ATOM 1500 N N . LYS A 1 188 ? 2.693 -3.918 -13.440 1.00 96.88 188 LYS A N 1
ATOM 1501 C CA . LYS A 1 188 ? 1.809 -5.096 -13.467 1.00 96.88 188 LYS A CA 1
ATOM 1502 C C . LYS A 1 188 ? 0.521 -4.834 -14.248 1.00 96.88 188 LYS A C 1
ATOM 1504 O O . LYS A 1 188 ? -0.203 -3.870 -13.990 1.00 96.88 188 LYS A O 1
ATOM 1509 N N . GLY A 1 189 ? 0.210 -5.712 -15.201 1.00 95.38 189 GLY A N 1
ATOM 1510 C CA . GLY A 1 189 ? -1.060 -5.719 -15.933 1.00 95.38 189 GLY A CA 1
ATOM 1511 C C . GLY A 1 189 ? -1.359 -4.415 -16.683 1.00 95.38 189 GLY A C 1
ATOM 1512 O O . GLY A 1 189 ? -2.513 -3.989 -16.742 1.00 95.38 189 GLY A O 1
ATOM 1513 N N . MET A 1 190 ? -0.332 -3.723 -17.187 1.00 94.62 190 MET A N 1
ATOM 1514 C CA . MET A 1 190 ? -0.481 -2.405 -17.814 1.00 94.62 190 MET A CA 1
ATOM 1515 C C . MET A 1 190 ? -0.646 -2.504 -19.332 1.00 94.62 190 MET A C 1
ATOM 1517 O O . MET A 1 190 ? 0.031 -3.285 -19.992 1.00 94.62 190 MET A O 1
ATOM 1521 N N . LYS A 1 191 ? -1.516 -1.655 -19.895 1.00 94.69 191 LYS A N 1
ATOM 1522 C CA . LYS A 1 191 ? -1.660 -1.451 -21.345 1.00 94.69 191 LYS A CA 1
ATOM 1523 C C . LYS A 1 191 ? -1.133 -0.065 -21.724 1.00 94.69 191 LYS A C 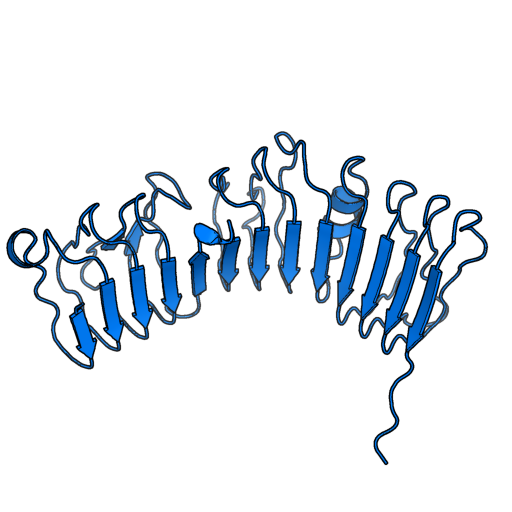1
ATOM 1525 O O . LYS A 1 191 ? -1.783 0.961 -21.481 1.00 94.69 191 LYS A O 1
ATOM 1530 N N . LEU A 1 192 ? 0.055 -0.022 -22.313 1.00 93.38 192 LEU A N 1
ATOM 1531 C CA . LEU A 1 192 ? 0.747 1.218 -22.650 1.00 93.38 192 LEU A CA 1
ATOM 1532 C C . LEU A 1 192 ? 0.448 1.600 -24.105 1.00 93.38 192 LEU A C 1
ATOM 1534 O O . LEU A 1 192 ? 0.776 0.873 -25.035 1.00 93.38 192 LEU A O 1
ATOM 1538 N N . LYS A 1 193 ? -0.225 2.745 -24.291 1.00 93.56 193 LYS A N 1
ATOM 1539 C CA . LYS A 1 193 ? -0.597 3.298 -25.615 1.00 93.56 193 LYS A CA 1
ATOM 1540 C C . LYS A 1 193 ? 0.426 4.298 -26.163 1.00 93.56 193 LYS A C 1
ATOM 1542 O O . LYS A 1 193 ? 0.313 4.732 -27.303 1.00 93.56 193 LYS A O 1
ATOM 1547 N N . ASN A 1 194 ? 1.384 4.689 -25.331 1.00 92.88 194 ASN A N 1
ATOM 1548 C CA . ASN A 1 194 ? 2.377 5.711 -25.624 1.00 92.88 194 ASN A CA 1
ATOM 1549 C C . ASN A 1 194 ? 3.770 5.117 -25.457 1.00 92.88 194 ASN A C 1
ATOM 1551 O O . ASN A 1 194 ? 3.929 4.051 -24.861 1.00 92.88 194 ASN A O 1
ATOM 1555 N N . TRP A 1 195 ? 4.761 5.833 -25.977 1.00 93.75 195 TRP A N 1
ATOM 1556 C CA . TRP A 1 195 ? 6.156 5.532 -25.699 1.00 93.75 195 TRP A CA 1
ATOM 1557 C C . TRP A 1 195 ? 6.391 5.707 -24.204 1.00 93.75 195 TRP A C 1
ATOM 1559 O O . TRP A 1 195 ? 5.836 6.620 -23.584 1.00 93.75 195 TRP A O 1
ATOM 1569 N N . PHE A 1 196 ? 7.192 4.819 -23.636 1.00 94.38 196 PHE A N 1
ATOM 1570 C CA . PHE A 1 196 ? 7.583 4.895 -22.244 1.00 94.38 196 PHE A CA 1
ATOM 1571 C C . PHE A 1 196 ? 9.093 4.753 -22.165 1.00 94.38 196 PHE A C 1
ATOM 1573 O O . PHE A 1 196 ? 9.644 3.766 -22.641 1.00 94.38 196 PHE A O 1
ATOM 1580 N N . ILE A 1 197 ? 9.753 5.750 -21.588 1.00 95.00 197 ILE A N 1
ATOM 1581 C CA . ILE A 1 197 ? 11.197 5.743 -21.378 1.00 95.00 197 ILE A CA 1
ATOM 1582 C C . ILE A 1 197 ? 11.406 5.661 -19.876 1.00 95.00 197 ILE A C 1
ATOM 1584 O O . ILE A 1 197 ? 10.952 6.540 -19.140 1.00 95.00 197 ILE A O 1
ATOM 1588 N N . CYS A 1 198 ? 12.044 4.586 -19.423 1.00 95.44 198 CYS A N 1
ATOM 1589 C CA . CYS A 1 198 ? 12.349 4.426 -18.013 1.00 95.44 198 CYS A CA 1
ATOM 1590 C C . CYS A 1 198 ? 13.443 5.430 -17.597 1.00 95.44 198 CYS A C 1
ATOM 1592 O O . CYS A 1 198 ? 14.450 5.542 -18.304 1.00 95.44 198 CYS A O 1
ATOM 1594 N N . PRO A 1 199 ? 13.270 6.172 -16.487 1.00 96.25 199 PRO A N 1
ATOM 1595 C CA . PRO A 1 199 ? 14.292 7.092 -15.995 1.00 96.25 199 PRO A CA 1
ATOM 1596 C C . PRO A 1 199 ? 15.627 6.400 -15.695 1.00 96.25 199 PRO A C 1
ATOM 1598 O O . PRO A 1 199 ? 15.664 5.244 -15.277 1.00 96.25 199 PRO A O 1
ATOM 1601 N N . ALA A 1 200 ? 16.736 7.123 -15.874 1.00 96.81 200 ALA A N 1
ATOM 1602 C CA . ALA A 1 200 ? 18.085 6.572 -15.723 1.00 96.81 200 ALA A CA 1
ATOM 1603 C C . ALA A 1 200 ? 18.443 6.175 -14.278 1.00 96.81 200 ALA A C 1
ATOM 1605 O O . ALA A 1 200 ? 19.390 5.428 -14.079 1.00 96.81 200 ALA A O 1
ATOM 1606 N N . ASN A 1 201 ? 17.718 6.649 -13.263 1.00 97.38 201 ASN A N 1
ATOM 1607 C CA . ASN A 1 201 ? 17.894 6.220 -11.869 1.00 97.38 201 ASN A CA 1
ATOM 1608 C C . ASN A 1 201 ? 17.350 4.804 -11.595 1.00 97.38 201 ASN A C 1
ATOM 1610 O O . ASN A 1 201 ? 17.710 4.201 -10.584 1.00 97.38 201 ASN A O 1
ATOM 1614 N N . ILE A 1 202 ? 16.512 4.252 -12.479 1.00 98.12 202 ILE A N 1
ATOM 1615 C CA . ILE A 1 202 ? 15.936 2.918 -12.298 1.00 98.12 202 ILE A CA 1
ATOM 1616 C C . ILE A 1 202 ? 16.957 1.848 -12.703 1.00 98.12 202 ILE A C 1
ATOM 1618 O O . ILE A 1 202 ? 17.279 1.682 -13.879 1.00 98.12 202 ILE A O 1
ATOM 1622 N N . ARG A 1 203 ? 17.434 1.093 -11.710 1.00 98.38 203 ARG A N 1
ATOM 1623 C CA . ARG A 1 203 ? 18.415 0.008 -11.855 1.00 98.38 203 ARG A CA 1
ATOM 1624 C C . ARG A 1 203 ? 17.751 -1.350 -12.070 1.00 98.38 203 ARG A C 1
ATOM 1626 O O . ARG A 1 203 ? 18.282 -2.167 -12.813 1.00 98.38 203 ARG A O 1
ATOM 1633 N N . VAL A 1 204 ? 16.588 -1.587 -11.464 1.00 98.62 204 VAL A N 1
ATOM 1634 C CA . VAL A 1 204 ? 15.859 -2.861 -11.574 1.00 98.62 204 VAL A CA 1
ATOM 1635 C C . VAL A 1 204 ? 14.458 -2.618 -12.121 1.00 98.62 204 VAL A C 1
ATOM 1637 O O . VAL A 1 204 ? 13.682 -1.844 -11.555 1.00 98.62 204 VAL A O 1
ATOM 1640 N N . ILE A 1 205 ? 14.117 -3.301 -13.212 1.00 98.38 205 ILE A N 1
ATOM 1641 C CA . ILE A 1 205 ? 12.807 -3.220 -13.860 1.00 98.38 205 ILE A CA 1
ATOM 1642 C C . ILE A 1 205 ? 12.175 -4.606 -13.881 1.00 98.38 205 ILE A C 1
ATOM 1644 O O . ILE A 1 205 ? 12.768 -5.566 -14.366 1.00 98.38 205 ILE A O 1
ATOM 1648 N N . SER A 1 206 ? 10.939 -4.708 -13.397 1.00 98.44 206 SER A N 1
ATOM 1649 C CA . SER A 1 206 ? 10.143 -5.931 -13.509 1.00 98.44 206 SER A CA 1
ATOM 1650 C C . SER A 1 206 ? 8.803 -5.645 -14.174 1.00 98.44 206 SER A C 1
ATOM 1652 O O . SER A 1 206 ? 7.968 -4.916 -13.638 1.00 98.44 206 SER A O 1
ATOM 1654 N N . LEU A 1 207 ? 8.582 -6.205 -15.358 1.00 97.94 207 LEU A N 1
ATOM 1655 C CA . LEU A 1 207 ? 7.343 -6.075 -16.117 1.00 97.94 207 LEU A CA 1
ATOM 1656 C C . LEU A 1 207 ? 6.569 -7.392 -16.023 1.00 97.94 207 LEU A C 1
ATOM 1658 O O . LEU A 1 207 ? 7.083 -8.443 -16.387 1.00 97.94 207 LEU A O 1
ATOM 1662 N N . HIS A 1 208 ? 5.324 -7.340 -15.555 1.00 97.62 208 HIS A N 1
ATOM 1663 C CA . HIS A 1 208 ? 4.436 -8.498 -15.467 1.00 97.62 208 HIS A CA 1
ATOM 1664 C C . HIS A 1 208 ? 3.152 -8.231 -16.242 1.00 97.62 208 HIS A C 1
ATOM 1666 O O . HIS A 1 208 ? 2.404 -7.307 -15.911 1.00 97.62 208 HIS A O 1
ATOM 1672 N N . CYS A 1 209 ? 2.858 -9.053 -17.246 1.00 96.62 209 CYS A N 1
ATOM 1673 C CA . CYS A 1 209 ? 1.652 -8.928 -18.064 1.00 96.62 209 CYS A CA 1
ATOM 1674 C C . CYS A 1 209 ? 1.494 -7.518 -18.669 1.00 96.62 209 CYS A C 1
ATOM 1676 O O . CYS A 1 209 ? 0.389 -6.968 -18.713 1.00 96.62 209 CYS A O 1
ATOM 1678 N N . VAL A 1 210 ? 2.605 -6.888 -19.071 1.00 96.00 210 VAL A N 1
ATOM 1679 C CA . VAL A 1 210 ? 2.605 -5.557 -19.691 1.00 96.00 210 VAL A CA 1
ATOM 1680 C C . VAL A 1 210 ? 2.442 -5.707 -21.199 1.00 96.00 210 VAL A C 1
ATOM 1682 O O . VAL A 1 210 ? 3.173 -6.454 -21.846 1.00 96.00 210 VAL A O 1
ATOM 1685 N N . LYS A 1 211 ? 1.482 -4.974 -21.767 1.00 96.25 211 LYS A N 1
ATOM 1686 C CA . LYS A 1 211 ? 1.215 -4.937 -23.205 1.00 96.25 211 LYS A CA 1
ATOM 1687 C C . LYS A 1 211 ? 1.494 -3.547 -23.767 1.00 96.25 211 LYS A C 1
ATOM 1689 O O . LYS A 1 211 ? 0.795 -2.588 -23.419 1.00 96.25 211 LYS A O 1
ATOM 1694 N N . MET A 1 212 ? 2.457 -3.453 -24.676 1.00 96.25 212 MET A N 1
ATOM 1695 C CA . MET A 1 212 ? 2.630 -2.289 -25.545 1.00 96.25 212 MET A CA 1
ATOM 1696 C C . MET A 1 212 ? 1.616 -2.369 -26.688 1.00 96.25 212 MET A C 1
ATOM 1698 O O . MET A 1 212 ? 1.404 -3.431 -27.271 1.00 96.25 212 MET A O 1
ATOM 1702 N N . LEU A 1 213 ? 0.932 -1.263 -26.976 1.00 95.12 213 LEU A N 1
ATOM 1703 C CA . LEU A 1 213 ? -0.103 -1.203 -28.009 1.00 95.12 213 LEU A CA 1
ATOM 1704 C C . LEU A 1 213 ? 0.409 -0.472 -29.253 1.00 95.12 213 LEU A C 1
ATOM 1706 O O . LEU A 1 213 ? 0.959 0.620 -29.139 1.00 95.12 213 LEU A O 1
ATOM 1710 N N . GLY A 1 214 ? 0.170 -1.052 -30.433 1.00 94.69 214 GLY A N 1
ATOM 1711 C CA . GLY A 1 214 ? 0.672 -0.535 -31.711 1.00 94.69 214 GLY A CA 1
ATOM 1712 C C . GLY A 1 214 ? 2.201 -0.569 -31.795 1.00 94.69 214 GLY A C 1
ATOM 1713 O O . GLY A 1 214 ? 2.848 -1.361 -31.118 1.00 94.69 214 GLY A O 1
ATOM 1714 N N . ASN A 1 215 ? 2.788 0.346 -32.569 1.00 94.50 215 ASN A N 1
ATOM 1715 C CA . ASN A 1 215 ? 4.244 0.449 -32.767 1.00 94.50 215 ASN A CA 1
ATOM 1716 C C . ASN A 1 215 ? 4.940 1.257 -31.654 1.00 94.50 215 ASN A C 1
ATOM 1718 O O . ASN A 1 215 ? 5.844 2.051 -31.906 1.00 94.50 215 ASN A O 1
ATOM 1722 N N . LYS A 1 216 ? 4.456 1.146 -30.415 1.00 96.12 216 LYS A N 1
ATOM 1723 C CA . LYS A 1 216 ? 4.959 1.910 -29.264 1.00 96.12 216 LYS A CA 1
ATOM 1724 C C . LYS A 1 216 ? 6.004 1.084 -28.525 1.00 96.12 216 LYS A C 1
ATOM 1726 O O . LYS A 1 216 ? 5.903 -0.137 -28.477 1.00 96.12 216 LYS A O 1
ATOM 1731 N N . VAL A 1 217 ? 6.986 1.763 -27.943 1.00 96.62 217 VAL A N 1
ATOM 1732 C CA . VAL A 1 217 ? 8.178 1.130 -27.367 1.00 96.62 217 VAL A CA 1
ATOM 1733 C C . VAL A 1 217 ? 8.279 1.426 -25.872 1.00 96.62 217 VAL A C 1
ATOM 1735 O O . VAL A 1 217 ? 8.030 2.559 -25.443 1.00 96.62 217 VAL A O 1
ATOM 1738 N N . PHE A 1 218 ? 8.628 0.405 -25.087 1.00 97.06 218 PHE A N 1
ATOM 1739 C CA . PHE A 1 218 ? 9.115 0.555 -23.717 1.00 97.06 218 PHE A CA 1
ATOM 1740 C C . PHE A 1 218 ? 10.643 0.526 -23.750 1.00 97.06 218 PHE A C 1
ATOM 1742 O O . PHE A 1 218 ? 11.233 -0.524 -23.994 1.00 97.06 218 PHE A O 1
ATOM 1749 N N . ARG A 1 219 ? 11.283 1.674 -23.542 1.00 97.62 219 ARG A N 1
ATOM 1750 C CA . ARG A 1 219 ? 12.741 1.805 -23.551 1.00 97.62 219 ARG A CA 1
ATOM 1751 C C . ARG A 1 219 ? 13.298 1.696 -22.137 1.00 97.62 219 ARG A C 1
ATOM 1753 O O . ARG A 1 219 ? 12.859 2.419 -21.237 1.00 97.62 219 ARG A O 1
ATOM 1760 N N . ILE A 1 220 ? 14.277 0.815 -21.971 1.00 96.88 220 ILE A N 1
ATOM 1761 C CA . ILE A 1 220 ? 15.024 0.636 -20.727 1.00 96.88 220 ILE A CA 1
ATOM 1762 C C . ILE A 1 220 ? 16.055 1.760 -20.567 1.00 96.88 220 ILE A C 1
ATOM 1764 O O . ILE A 1 220 ? 16.650 2.218 -21.542 1.00 96.88 220 ILE A O 1
ATOM 1768 N N . GLY A 1 221 ? 16.211 2.248 -19.335 1.00 95.44 221 GLY A N 1
ATOM 1769 C CA . GLY A 1 221 ? 17.128 3.340 -19.006 1.00 95.44 221 GLY A CA 1
ATOM 1770 C C . GLY A 1 221 ? 18.597 2.905 -18.997 1.00 95.44 221 GLY A C 1
ATOM 1771 O O . GLY A 1 221 ? 18.906 1.726 -18.842 1.00 95.44 221 GLY A O 1
ATOM 1772 N N . GLN A 1 222 ? 19.505 3.879 -19.114 1.00 97.12 222 GLN A N 1
ATOM 1773 C CA . GLN A 1 222 ? 20.949 3.640 -19.266 1.00 97.12 222 GLN A CA 1
ATOM 1774 C C . GLN A 1 222 ? 21.601 2.883 -18.111 1.00 97.12 222 GLN A C 1
ATOM 1776 O O . GLN A 1 222 ? 22.392 1.974 -18.352 1.00 97.12 222 GLN A O 1
ATOM 1781 N N . ASN A 1 223 ? 21.226 3.192 -16.869 1.00 97.88 223 ASN A N 1
ATOM 1782 C CA . ASN A 1 223 ? 21.809 2.543 -15.692 1.00 97.88 223 ASN A CA 1
ATOM 1783 C C . ASN A 1 223 ? 21.011 1.314 -15.230 1.00 97.88 223 ASN A C 1
ATOM 1785 O O . ASN A 1 223 ? 21.157 0.881 -14.087 1.00 97.88 223 ASN A O 1
ATOM 1789 N N . CYS A 1 224 ? 20.127 0.772 -16.073 1.00 98.44 224 CYS A N 1
ATOM 1790 C CA . CYS A 1 224 ? 19.413 -0.448 -15.730 1.00 98.44 224 CYS A CA 1
ATOM 1791 C C . CYS A 1 224 ? 20.388 -1.630 -15.701 1.00 98.44 224 CYS A C 1
ATOM 1793 O O . CYS A 1 224 ? 21.121 -1.865 -16.656 1.00 98.44 224 CYS A O 1
ATOM 1795 N N . GLU A 1 225 ? 20.380 -2.370 -14.597 1.00 98.62 225 GLU A N 1
ATOM 1796 C CA . GLU A 1 225 ? 21.233 -3.532 -14.346 1.00 98.62 225 GLU A CA 1
ATOM 1797 C C . GLU A 1 225 ? 20.461 -4.846 -14.431 1.00 98.62 225 GLU A C 1
ATOM 1799 O O . GLU A 1 225 ? 21.032 -5.871 -14.804 1.00 98.62 225 GLU A O 1
ATOM 1804 N N . GLU A 1 226 ? 19.166 -4.825 -14.117 1.00 98.62 226 GLU A N 1
ATOM 1805 C CA . GLU A 1 226 ? 18.302 -5.999 -14.174 1.00 98.62 226 GLU A CA 1
ATOM 1806 C C . GLU A 1 226 ? 16.964 -5.664 -14.832 1.00 98.62 226 GLU A C 1
ATOM 1808 O O . GLU A 1 226 ? 16.268 -4.733 -14.424 1.00 98.62 226 GLU A O 1
ATOM 1813 N N . THR A 1 227 ? 16.582 -6.462 -15.829 1.00 98.44 227 THR A N 1
ATOM 1814 C CA . THR A 1 227 ? 15.261 -6.402 -16.459 1.00 98.44 227 THR A CA 1
ATOM 1815 C C . THR A 1 227 ? 14.618 -7.783 -16.457 1.00 98.44 227 THR A C 1
ATOM 1817 O O . THR A 1 227 ? 15.176 -8.744 -16.984 1.00 98.44 227 THR A O 1
ATOM 1820 N N . ASN A 1 228 ? 13.410 -7.870 -15.908 1.00 98.50 228 ASN A N 1
ATOM 1821 C CA . ASN A 1 228 ? 12.597 -9.077 -15.932 1.00 98.50 228 ASN A CA 1
ATOM 1822 C C . ASN A 1 228 ? 11.301 -8.824 -16.714 1.00 98.50 228 ASN A C 1
ATOM 1824 O O . ASN A 1 228 ? 10.551 -7.898 -16.402 1.00 98.50 228 ASN A O 1
ATOM 1828 N N . LEU A 1 229 ? 11.028 -9.648 -17.725 1.00 98.12 229 LEU A N 1
ATOM 1829 C CA . LEU A 1 229 ? 9.852 -9.580 -18.589 1.00 98.12 229 LEU A CA 1
ATOM 1830 C C . LEU A 1 229 ? 9.025 -10.858 -18.424 1.00 98.12 229 LEU A C 1
ATOM 1832 O O . LEU A 1 229 ? 9.343 -11.891 -19.004 1.00 98.12 229 LEU A O 1
ATOM 1836 N N . PHE A 1 230 ? 7.943 -10.788 -17.657 1.00 97.94 230 PHE A N 1
ATOM 1837 C CA . PHE A 1 230 ? 7.034 -11.908 -17.426 1.00 97.94 230 PHE A CA 1
ATOM 1838 C C . PHE A 1 230 ? 5.743 -11.697 -18.210 1.00 97.94 230 PHE A C 1
ATOM 1840 O O . PHE A 1 230 ? 5.020 -10.729 -17.958 1.00 97.94 230 PHE A O 1
ATOM 1847 N N . ASN A 1 231 ? 5.425 -12.598 -19.139 1.00 96.81 231 ASN A N 1
ATOM 1848 C CA . ASN A 1 231 ? 4.180 -12.583 -19.910 1.00 96.81 231 ASN A CA 1
ATOM 1849 C C . ASN A 1 231 ? 3.924 -11.226 -20.597 1.00 96.81 231 ASN A C 1
ATOM 1851 O O . ASN A 1 231 ? 2.810 -10.700 -20.599 1.00 96.81 231 ASN A O 1
ATOM 1855 N N . CYS A 1 232 ? 4.977 -10.597 -21.117 1.00 97.00 232 CYS A N 1
ATOM 1856 C CA . CYS A 1 232 ? 4.905 -9.270 -21.723 1.00 97.00 232 CYS A CA 1
ATOM 1857 C C . CYS A 1 232 ? 4.749 -9.356 -23.247 1.00 97.00 232 CYS A C 1
ATOM 1859 O O . CYS A 1 232 ? 5.262 -10.276 -23.876 1.00 97.00 232 CYS A O 1
ATOM 1861 N N . ILE A 1 233 ? 4.030 -8.399 -23.843 1.00 96.44 233 ILE A N 1
ATOM 1862 C CA . ILE A 1 233 ? 3.738 -8.368 -25.287 1.00 96.44 233 ILE A CA 1
ATOM 1863 C C . ILE A 1 233 ? 4.067 -6.988 -25.858 1.00 96.44 233 ILE A C 1
ATOM 1865 O O . ILE A 1 233 ? 3.575 -5.975 -25.354 1.00 96.44 233 ILE A O 1
ATOM 1869 N N . GLY A 1 234 ? 4.825 -6.959 -26.955 1.00 96.50 234 GLY A N 1
ATOM 1870 C CA . GLY A 1 234 ? 5.107 -5.767 -27.756 1.00 96.50 234 GLY A CA 1
ATOM 1871 C C . GLY A 1 234 ? 6.591 -5.399 -27.801 1.00 96.50 234 GLY A C 1
ATOM 1872 O O . GLY A 1 234 ? 7.443 -6.254 -27.585 1.00 96.50 234 GLY A O 1
ATOM 1873 N N . ASN A 1 235 ? 6.895 -4.135 -28.110 1.00 97.56 235 ASN A N 1
ATOM 1874 C CA . ASN A 1 235 ? 8.267 -3.700 -28.381 1.00 97.56 235 ASN A CA 1
ATOM 1875 C C . ASN A 1 235 ? 8.962 -3.204 -27.104 1.00 97.56 235 ASN A C 1
ATOM 1877 O O . ASN A 1 235 ? 8.561 -2.189 -26.523 1.00 97.56 235 ASN A O 1
ATOM 1881 N N . PHE A 1 236 ? 10.032 -3.894 -26.709 1.00 97.62 236 PHE A N 1
ATOM 1882 C CA . PHE A 1 236 ? 10.890 -3.541 -25.577 1.00 97.62 236 PHE A CA 1
ATOM 1883 C C . PHE A 1 236 ? 12.298 -3.240 -26.100 1.00 97.62 236 PHE A C 1
ATOM 1885 O O . PHE A 1 236 ? 12.925 -4.093 -26.721 1.00 97.62 236 PHE A O 1
ATOM 1892 N N . ASP A 1 237 ? 12.769 -2.014 -25.889 1.00 98.00 237 ASP A N 1
ATOM 1893 C CA . ASP A 1 237 ? 14.049 -1.518 -26.398 1.00 98.00 237 ASP A CA 1
ATOM 1894 C C . ASP A 1 237 ? 15.101 -1.527 -25.283 1.00 98.00 237 ASP A C 1
ATOM 1896 O O . ASP A 1 237 ? 15.044 -0.724 -24.345 1.00 98.00 237 ASP A O 1
ATOM 1900 N N . LEU A 1 238 ? 16.048 -2.462 -25.403 1.00 97.62 238 LEU A N 1
ATOM 1901 C CA . LEU A 1 238 ? 17.196 -2.636 -24.509 1.00 97.62 238 LEU A CA 1
ATOM 1902 C C . LEU A 1 238 ? 18.465 -1.934 -25.024 1.00 97.62 238 LEU A C 1
ATOM 1904 O O . LEU A 1 238 ? 19.464 -1.914 -24.312 1.00 97.62 238 LEU A O 1
ATOM 1908 N N . SER A 1 239 ? 18.453 -1.353 -26.235 1.00 97.00 239 SER A N 1
ATOM 1909 C CA . SER A 1 239 ? 19.657 -0.791 -26.885 1.00 97.00 239 SER A CA 1
ATOM 1910 C C . SER A 1 239 ? 20.322 0.320 -26.074 1.00 97.00 239 SER A C 1
ATOM 1912 O O . SER A 1 239 ? 21.513 0.578 -26.208 1.00 97.00 239 SER A O 1
ATOM 1914 N N . SER A 1 240 ? 19.539 0.977 -25.219 1.00 94.31 240 SER A N 1
ATOM 1915 C CA . SER A 1 240 ? 19.989 2.081 -24.385 1.00 94.31 240 SER A CA 1
ATOM 1916 C C . SER A 1 240 ? 20.510 1.644 -23.015 1.00 94.31 240 SER A C 1
ATOM 1918 O O . SER A 1 240 ? 20.807 2.535 -22.237 1.00 94.31 240 SER A O 1
ATOM 1920 N N . ALA A 1 241 ? 20.610 0.344 -22.698 1.00 96.88 241 ALA A N 1
ATOM 1921 C CA . ALA A 1 241 ? 20.944 -0.173 -21.363 1.00 96.88 241 ALA A CA 1
ATOM 1922 C C . ALA A 1 241 ? 22.332 -0.859 -21.307 1.00 96.88 241 ALA A C 1
ATOM 1924 O O . ALA A 1 241 ? 22.410 -2.078 -21.146 1.00 96.88 241 ALA A O 1
ATOM 1925 N N . PRO A 1 242 ? 23.449 -0.111 -21.422 1.00 97.25 242 PRO A N 1
ATOM 1926 C CA . PRO A 1 242 ? 24.799 -0.686 -21.422 1.00 97.25 242 PRO A CA 1
ATOM 1927 C C . PRO A 1 242 ? 25.182 -1.357 -20.093 1.00 97.25 242 PRO A C 1
ATOM 1929 O O . PRO A 1 242 ? 26.087 -2.185 -20.066 1.00 97.25 242 PRO A O 1
ATOM 1932 N N . CYS A 1 243 ? 24.510 -1.016 -18.988 1.00 98.00 243 CYS A N 1
ATOM 1933 C CA . CYS A 1 243 ? 24.769 -1.586 -17.665 1.00 98.00 243 CYS A CA 1
ATOM 1934 C C . CYS A 1 243 ? 24.004 -2.890 -17.381 1.00 98.00 243 CYS A C 1
ATOM 1936 O O . CYS A 1 243 ? 24.113 -3.407 -16.267 1.00 98.00 243 CYS A O 1
ATOM 1938 N N . LEU A 1 244 ? 23.226 -3.412 -18.336 1.00 98.44 244 LEU A N 1
ATOM 1939 C CA . LEU A 1 244 ? 22.360 -4.569 -18.120 1.00 98.44 244 LEU A CA 1
ATOM 1940 C C . LEU A 1 244 ? 23.194 -5.833 -17.862 1.00 98.44 244 LEU A C 1
ATOM 1942 O O . LEU A 1 244 ? 23.861 -6.352 -18.751 1.00 98.44 244 LEU A O 1
ATOM 1946 N N . LYS A 1 245 ? 23.127 -6.346 -16.632 1.00 98.25 245 LYS A N 1
ATOM 1947 C CA . LYS A 1 245 ? 23.829 -7.560 -16.183 1.00 98.25 245 LYS A CA 1
ATOM 1948 C C . LYS A 1 245 ? 22.923 -8.784 -16.199 1.00 98.25 245 LYS A C 1
ATOM 1950 O O . LYS A 1 245 ? 23.402 -9.902 -16.364 1.00 98.25 245 LYS A O 1
ATOM 1955 N N . LYS A 1 246 ? 21.619 -8.584 -15.987 1.00 98.38 246 LYS A N 1
ATOM 1956 C CA . LYS A 1 246 ? 20.635 -9.663 -15.890 1.00 98.38 246 LYS A CA 1
ATOM 1957 C C . LYS A 1 246 ? 19.399 -9.359 -16.725 1.00 98.38 246 LYS A C 1
ATOM 1959 O O . LYS A 1 246 ? 18.758 -8.322 -16.565 1.00 98.38 246 LYS A O 1
ATOM 1964 N N . LEU A 1 247 ? 19.043 -10.318 -17.572 1.00 98.12 247 LEU A N 1
ATOM 1965 C CA . LEU A 1 247 ? 17.828 -10.303 -18.372 1.00 98.12 247 LEU A CA 1
ATOM 1966 C C . LEU A 1 247 ? 17.089 -11.62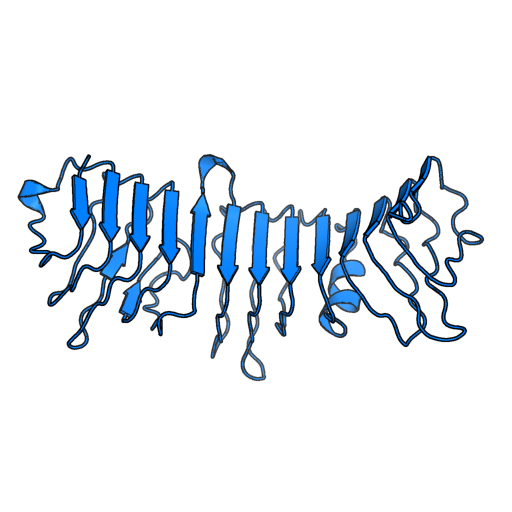4 -18.172 1.00 98.12 247 LEU A C 1
ATOM 1968 O O . LEU A 1 247 ? 17.631 -12.685 -18.473 1.00 98.12 247 LEU A O 1
ATOM 1972 N N . ALA A 1 248 ? 15.853 -11.559 -17.685 1.00 98.19 248 ALA A N 1
ATOM 1973 C CA . ALA A 1 248 ? 14.961 -12.711 -17.633 1.00 98.19 248 ALA A CA 1
ATOM 1974 C C . ALA A 1 248 ? 13.738 -12.453 -18.510 1.00 98.19 248 ALA A C 1
ATOM 1976 O O . ALA A 1 248 ? 13.071 -11.428 -18.368 1.00 98.19 248 ALA A O 1
ATOM 1977 N N . ILE A 1 249 ? 13.426 -13.393 -19.398 1.00 97.38 249 ILE A N 1
ATOM 1978 C CA . ILE A 1 249 ? 12.233 -13.346 -20.242 1.00 97.38 249 ILE A CA 1
ATOM 1979 C C . ILE A 1 249 ? 11.467 -14.642 -20.014 1.00 97.38 249 ILE A C 1
ATOM 1981 O O . ILE A 1 249 ? 11.953 -15.719 -20.344 1.00 97.38 249 ILE A O 1
ATOM 1985 N N . ILE A 1 250 ? 10.275 -14.529 -19.438 1.00 96.44 250 ILE A N 1
ATOM 1986 C CA . ILE A 1 250 ? 9.369 -15.654 -19.221 1.00 96.44 250 ILE A CA 1
ATOM 1987 C C . ILE A 1 250 ? 8.133 -15.419 -20.090 1.00 96.44 250 ILE A C 1
ATOM 1989 O O . ILE A 1 250 ? 7.345 -14.518 -19.783 1.00 96.44 250 ILE A O 1
ATOM 1993 N N . PRO A 1 251 ? 7.974 -16.160 -21.199 1.00 92.25 251 PRO A N 1
ATOM 1994 C CA . PRO A 1 251 ? 6.821 -16.017 -22.078 1.00 92.25 251 PRO A CA 1
ATOM 1995 C C . PRO A 1 251 ? 5.558 -16.605 -21.437 1.00 92.25 251 PRO A C 1
ATOM 1997 O O . PRO A 1 251 ? 5.631 -17.351 -20.460 1.00 92.25 251 PRO A O 1
ATOM 2000 N N . PHE A 1 252 ? 4.397 -16.309 -22.033 1.00 85.25 252 PHE A N 1
ATOM 2001 C CA . PHE A 1 252 ? 3.161 -17.011 -21.691 1.00 85.25 252 PHE A CA 1
ATOM 2002 C C . PHE A 1 252 ? 3.361 -18.510 -21.920 1.00 85.25 252 PHE A C 1
ATOM 2004 O O . PHE A 1 252 ? 3.676 -18.931 -23.032 1.00 85.25 252 PHE A O 1
ATOM 2011 N N . ALA A 1 253 ? 3.157 -19.314 -20.877 1.00 79.25 253 ALA A N 1
ATOM 2012 C CA . ALA A 1 253 ? 2.922 -20.734 -21.065 1.00 79.25 253 ALA A CA 1
ATOM 2013 C C . ALA A 1 253 ? 1.582 -20.852 -21.794 1.00 79.25 253 ALA A C 1
ATOM 2015 O O . ALA A 1 253 ? 0.535 -20.549 -21.218 1.00 79.25 253 ALA A O 1
ATOM 2016 N N . ASN A 1 254 ? 1.615 -21.204 -23.077 1.00 67.56 254 ASN A N 1
ATOM 2017 C CA . ASN A 1 254 ? 0.405 -21.554 -23.803 1.00 67.56 254 ASN A CA 1
ATOM 2018 C C . ASN A 1 254 ? -0.163 -22.809 -23.130 1.00 67.56 254 ASN A C 1
ATOM 2020 O O . ASN A 1 254 ? 0.341 -23.909 -23.339 1.00 67.56 254 ASN A O 1
ATOM 2024 N N . GLY A 1 255 ? -1.157 -22.630 -22.260 1.00 55.25 255 GLY A N 1
ATOM 2025 C CA . GLY A 1 255 ? -2.029 -23.719 -21.849 1.00 55.25 255 GLY A CA 1
ATOM 2026 C C . GLY A 1 255 ? -2.900 -24.059 -23.048 1.00 55.25 255 GLY A C 1
ATOM 2027 O O . GLY A 1 255 ? -3.855 -23.331 -23.316 1.00 55.25 255 GLY A O 1
ATOM 2028 N N . ASN A 1 256 ? -2.491 -25.081 -23.799 1.00 42.44 256 ASN A N 1
ATOM 2029 C CA . ASN A 1 256 ? -3.380 -25.801 -24.707 1.00 42.44 256 ASN A CA 1
ATOM 2030 C C . ASN A 1 256 ? -4.439 -26.544 -23.893 1.00 42.44 256 ASN A C 1
ATOM 2032 O O . ASN A 1 256 ? -4.063 -27.097 -22.832 1.00 42.44 256 ASN A O 1
#

pLDDT: mean 94.3, std 6.41, range [42.44, 98.62]

Sequence (256 aa):
MLTLVDSLFIYNQNAYQYLSYLRLDKVTIKRNVNLTDKLKTLIIESTKICGGFVLRISQTIVNLSLQRFTGAVNIPSIFGSVSIMLYGNEVIELCRDKYSLILKGFTFKRDVELDDSFRIVKLSEVKMRSGGKVILNKERVHLELYLSDVDIDYSKVDELKCITLTKNIRPVAKNILALKTVTTATFKGMKLKNWFICPANIRVISLHCVKMLGNKVFRIGQNCEETNLFNCIGNFDLSSAPCLKKLAIIPFANGN